Protein AF-A0A9D9DCQ0-F1 (afdb_monomer_lite)

pLDDT: mean 90.15, std 17.68, range [29.72, 98.88]

InterPro domains:
  IPR012332 Autotransporter, pectate lyase C-like domain superfamily [G3DSA:2.160.20.20] (46-231)
  IPR060254 BigA, fourth pectate lyase-like domain [PF27415] (74-302)

Foldseek 3Di:
DDDDDDDDDDDDDPDPDPPDDDPDDADEDEDQVRQQVCQVVLRQGYEYAYEDEHAEHDEGRHEYEDAAVYEYEYACYEYEQADNHEYEYCHEYEYHLYEYEFAAEYAYNEEYEYEANYEYEYDDQYYYHAPYAYEYANYEYEHQYEYEHQEHHEYHLYEYEYAEEYEYNYEYEYHANYEYEYPQDYEYEYNYEYEYADNYEYEYEHQYEYEAPEYYEFLYEYYYENQYEYEHPYEAEAEQNYAYEFAHQHEYHYCEDYEYQYEYEYAHQHEYHYQYEYYYAPQYEYEYYHLYEYAYNYHYHDNHAYEYEPNYHYHDDDDPPPVRHPDPYD

Struc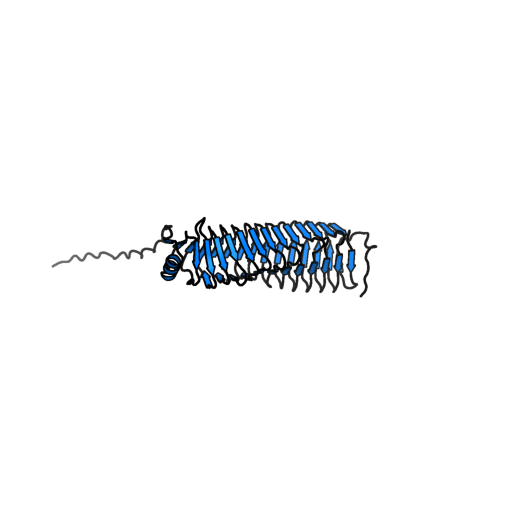ture (mmCIF, N/CA/C/O backbone):
data_AF-A0A9D9DCQ0-F1
#
_entry.id   AF-A0A9D9DCQ0-F1
#
loop_
_atom_site.group_PDB
_atom_site.id
_atom_site.type_symbol
_atom_site.label_atom_id
_atom_site.label_alt_id
_atom_site.label_comp_id
_atom_site.label_asym_id
_atom_site.label_entity_id
_atom_site.label_seq_id
_atom_site.pdbx_PDB_ins_code
_atom_site.Cartn_x
_atom_site.Cartn_y
_atom_site.Cartn_z
_atom_site.occupancy
_atom_site.B_iso_or_equiv
_atom_site.auth_seq_id
_atom_site.auth_comp_id
_atom_site.auth_asym_id
_atom_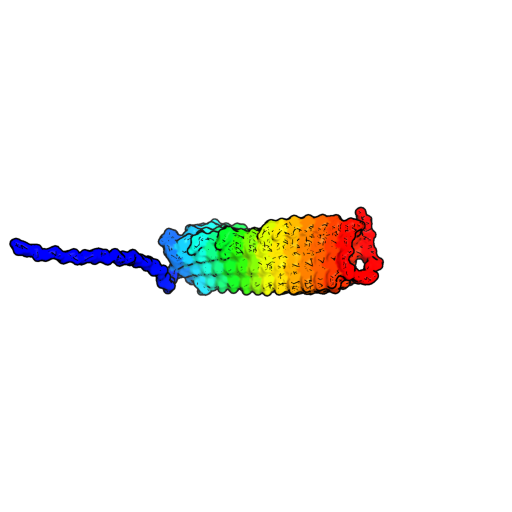site.auth_atom_id
_atom_site.pdbx_PDB_model_num
ATOM 1 N N . MET A 1 1 ? -24.168 62.458 63.858 1.00 35.19 1 MET A N 1
ATOM 2 C CA . MET A 1 1 ? -23.408 63.486 63.117 1.00 35.19 1 MET A CA 1
ATOM 3 C C . MET A 1 1 ? -22.029 62.895 62.849 1.00 35.19 1 MET A C 1
ATOM 5 O O . MET A 1 1 ? -21.415 62.466 63.813 1.00 35.19 1 MET A O 1
ATOM 9 N N . LEU A 1 2 ? -21.631 62.818 61.570 1.00 34.44 2 LEU A N 1
ATOM 10 C CA . LEU A 1 2 ? -20.429 62.175 60.985 1.00 34.44 2 LEU A CA 1
ATOM 11 C C . LEU A 1 2 ? -20.385 60.631 61.059 1.00 34.44 2 LEU A C 1
ATOM 13 O O . LEU A 1 2 ? -20.457 60.059 62.135 1.00 34.44 2 LEU A O 1
ATOM 17 N N . CYS A 1 3 ? -20.481 59.898 59.941 1.00 31.91 3 CYS A N 1
ATOM 18 C CA . CYS A 1 3 ? -19.557 59.741 58.793 1.00 31.91 3 CYS A CA 1
ATOM 19 C C . CYS A 1 3 ? -18.336 58.861 59.092 1.00 31.91 3 CYS A C 1
ATOM 21 O O . CYS A 1 3 ? -17.368 59.342 59.664 1.00 31.91 3 CYS A O 1
ATOM 23 N N . ALA A 1 4 ? -18.350 57.631 58.565 1.00 35.69 4 ALA A N 1
ATOM 24 C CA . ALA A 1 4 ? -17.207 57.026 57.876 1.00 35.69 4 ALA A CA 1
ATOM 25 C C . ALA A 1 4 ? -17.695 55.835 57.029 1.00 35.69 4 ALA A C 1
ATOM 27 O O . ALA A 1 4 ? -18.058 54.784 57.548 1.00 35.69 4 ALA A O 1
ATOM 28 N N . ILE A 1 5 ? -17.733 56.046 55.713 1.00 40.09 5 ILE A N 1
ATOM 29 C CA . ILE A 1 5 ? -17.929 55.028 54.679 1.00 40.09 5 ILE A CA 1
ATOM 30 C C . ILE A 1 5 ? -16.546 54.441 54.382 1.00 40.09 5 ILE A C 1
ATOM 32 O O . ILE A 1 5 ? -15.646 55.186 54.002 1.00 40.09 5 ILE A O 1
ATOM 36 N N . LEU A 1 6 ? -16.377 53.126 54.538 1.00 33.56 6 LEU A N 1
ATOM 37 C CA . LEU A 1 6 ? -15.219 52.396 54.021 1.00 33.56 6 LEU A CA 1
ATOM 38 C C . LEU A 1 6 ? -15.665 51.567 52.815 1.00 33.56 6 LEU A C 1
ATOM 40 O O . LEU A 1 6 ? -16.390 50.584 52.943 1.00 33.56 6 LEU A O 1
ATOM 44 N N . SER A 1 7 ? -15.230 52.004 51.636 1.00 40.09 7 SER A N 1
ATOM 45 C CA . SER A 1 7 ? -15.274 51.247 50.392 1.00 40.09 7 SER A CA 1
ATOM 46 C C . SER A 1 7 ? -14.181 50.178 50.406 1.00 40.09 7 SER A C 1
ATOM 48 O O . SER A 1 7 ? -13.001 50.523 50.499 1.00 40.09 7 SER A O 1
ATOM 50 N N . LEU A 1 8 ? -14.549 48.906 50.249 1.00 34.84 8 LEU A N 1
ATOM 51 C CA . LEU A 1 8 ? -13.615 47.868 49.817 1.00 34.84 8 LEU A CA 1
ATOM 52 C C . LEU A 1 8 ? -14.012 47.378 48.427 1.00 34.84 8 LEU A C 1
ATOM 54 O O . LEU A 1 8 ? -15.124 46.916 48.178 1.00 34.84 8 LEU A O 1
ATOM 58 N N . THR A 1 9 ? -13.061 47.567 47.527 1.00 39.66 9 THR A N 1
ATOM 59 C CA . THR A 1 9 ? -13.034 47.222 46.116 1.00 39.66 9 THR A CA 1
ATOM 60 C C . THR A 1 9 ? -13.130 45.713 45.907 1.00 39.66 9 THR A C 1
ATOM 62 O O . THR A 1 9 ? -12.409 44.927 46.520 1.00 39.66 9 THR A O 1
ATOM 65 N N . GLY A 1 10 ? -14.026 45.313 45.003 1.00 37.53 10 GLY A N 1
ATOM 66 C CA . GLY A 1 10 ? -14.154 43.941 44.533 1.00 37.53 10 GLY A CA 1
ATOM 67 C C . GLY A 1 10 ? -12.958 43.535 43.675 1.00 37.53 10 GLY A C 1
ATOM 68 O O . GLY A 1 10 ? -12.710 44.123 42.624 1.00 37.53 10 GLY A O 1
ATOM 69 N N . ALA A 1 11 ? -12.247 42.498 44.111 1.00 37.69 11 ALA A N 1
ATOM 70 C CA . ALA A 1 11 ? -11.354 41.726 43.265 1.00 37.69 11 ALA A CA 1
ATOM 71 C C . ALA A 1 11 ? -12.148 40.547 42.686 1.00 37.69 11 ALA A C 1
ATOM 73 O O . ALA A 1 11 ? -12.490 39.598 43.392 1.00 37.69 11 ALA A O 1
ATOM 74 N N . LEU A 1 12 ? -12.468 40.634 41.395 1.00 37.38 12 LEU A N 1
ATOM 75 C CA . LEU A 1 12 ? -12.932 39.508 40.591 1.00 37.38 12 LEU A CA 1
ATOM 76 C C . LEU A 1 12 ? -11.798 38.478 40.513 1.00 37.38 12 LEU A C 1
ATOM 78 O O . LEU A 1 12 ? -10.802 38.689 39.823 1.00 37.38 12 LEU A O 1
ATOM 82 N N . LEU A 1 13 ? -11.947 37.373 41.242 1.00 33.84 13 LEU A N 1
ATOM 83 C CA . LEU A 1 13 ? -11.147 36.169 41.035 1.00 33.84 13 LEU A CA 1
ATOM 84 C C . LEU A 1 13 ? -11.477 35.601 39.642 1.00 33.84 13 LEU A C 1
ATOM 86 O O . LEU A 1 13 ? -12.661 35.430 39.333 1.00 33.84 13 LEU A O 1
ATOM 90 N N . PRO A 1 14 ? -10.481 35.306 38.790 1.00 38.19 14 PRO A N 1
ATOM 91 C CA . PRO A 1 14 ? -10.737 34.650 37.520 1.00 38.19 14 PRO A CA 1
ATOM 92 C C . PRO A 1 14 ? -11.262 33.234 37.766 1.00 38.19 14 PRO A C 1
ATOM 94 O O . PRO A 1 14 ? -10.799 32.524 38.662 1.00 38.19 14 PRO A O 1
ATOM 97 N N . ALA A 1 15 ? -12.248 32.852 36.953 1.00 36.47 15 ALA A N 1
ATOM 98 C CA . ALA A 1 15 ? -12.811 31.515 36.894 1.00 36.47 15 ALA A CA 1
ATOM 99 C C . ALA A 1 15 ? -11.689 30.472 36.886 1.00 36.47 15 ALA A C 1
ATOM 101 O O . ALA A 1 15 ? -10.773 30.539 36.064 1.00 36.47 15 ALA A O 1
ATOM 102 N N . ALA A 1 16 ? -11.770 29.523 37.819 1.00 35.84 16 ALA A N 1
ATOM 103 C CA . ALA A 1 16 ? -10.901 28.364 37.848 1.00 35.84 16 ALA A CA 1
ATOM 104 C C . ALA A 1 16 ? -10.941 27.700 36.468 1.00 35.84 16 ALA A C 1
ATOM 106 O O . ALA A 1 16 ? -11.963 27.145 36.060 1.00 35.84 16 ALA A O 1
ATOM 107 N N . ALA A 1 17 ? -9.827 27.794 35.743 1.00 35.41 17 ALA A N 1
ATOM 108 C CA . ALA A 1 17 ? -9.573 26.963 34.587 1.00 35.41 17 ALA A CA 1
ATOM 109 C C . ALA A 1 17 ? -9.795 25.516 35.033 1.00 35.41 17 ALA A C 1
ATOM 111 O O . ALA A 1 17 ? -9.131 25.044 35.960 1.00 35.41 17 ALA A O 1
ATOM 112 N N . GLN A 1 18 ? -10.773 24.843 34.423 1.00 36.06 18 GLN A N 1
ATOM 113 C CA . GLN A 1 18 ? -10.949 23.408 34.577 1.00 36.06 18 GLN A CA 1
ATOM 114 C C . GLN A 1 18 ? -9.630 22.760 34.181 1.00 36.06 18 GLN A C 1
ATOM 116 O O . GLN A 1 18 ? -9.253 22.726 33.010 1.00 36.06 18 GLN A O 1
ATOM 121 N N . ALA A 1 19 ? -8.900 22.322 35.202 1.00 32.75 19 ALA A N 1
ATOM 122 C CA . ALA A 1 19 ? -7.717 21.518 35.043 1.00 32.75 19 ALA A CA 1
ATOM 123 C C . ALA A 1 19 ? -8.086 20.332 34.150 1.00 32.75 19 ALA A C 1
ATOM 125 O O . ALA A 1 19 ? -9.083 19.646 34.399 1.00 32.75 19 ALA A O 1
ATOM 126 N N . ALA A 1 20 ? -7.284 20.113 33.108 1.00 39.94 20 ALA A N 1
ATOM 127 C CA . ALA A 1 20 ? -7.316 18.873 32.354 1.00 39.94 20 ALA A CA 1
ATOM 128 C C . ALA A 1 20 ? -7.336 17.704 33.356 1.00 39.94 20 ALA A C 1
ATOM 130 O O . ALA A 1 20 ? -6.562 17.738 34.323 1.00 39.94 20 ALA A O 1
ATOM 131 N N . PRO A 1 21 ? -8.224 16.708 33.188 1.00 39.31 21 PRO A N 1
ATOM 132 C CA . PRO A 1 21 ? -8.300 15.608 34.128 1.00 39.31 21 PRO A CA 1
ATOM 133 C C . PRO A 1 21 ? -6.918 14.962 34.221 1.00 39.31 21 PRO A C 1
ATOM 135 O O . PRO A 1 21 ? -6.321 14.579 33.212 1.00 39.31 21 PRO A O 1
ATOM 138 N N . ALA A 1 22 ? -6.408 14.892 35.453 1.00 38.97 22 ALA A N 1
ATOM 139 C CA . ALA A 1 22 ? -5.228 14.122 35.807 1.00 38.97 22 ALA A CA 1
ATOM 140 C C . ALA A 1 22 ? -5.307 12.745 35.138 1.00 38.97 22 ALA A C 1
ATOM 142 O O . ALA A 1 22 ? -6.409 12.219 34.993 1.00 38.97 22 ALA A O 1
ATOM 143 N N . ALA A 1 23 ? -4.161 12.180 34.743 1.00 42.47 23 ALA A N 1
ATOM 144 C CA . ALA A 1 23 ? -4.023 10.851 34.146 1.00 42.47 23 ALA A CA 1
ATOM 145 C C . ALA A 1 23 ? -4.698 9.773 35.023 1.00 42.47 23 ALA A C 1
ATOM 147 O O . ALA A 1 23 ? -4.075 9.118 35.857 1.00 42.47 23 ALA A O 1
ATOM 148 N N . GLY A 1 24 ? -6.014 9.662 34.878 1.00 54.75 24 GLY A N 1
ATOM 149 C CA . GLY A 1 24 ? -6.900 8.866 35.699 1.00 54.75 24 GLY A CA 1
ATOM 150 C C . GLY A 1 24 ? -6.923 7.454 35.159 1.00 54.75 24 GLY A C 1
ATOM 151 O O . GLY A 1 24 ? -6.989 7.234 33.950 1.00 54.75 24 GLY A O 1
ATOM 152 N N . LYS A 1 25 ? -6.832 6.483 36.064 1.00 83.69 25 LYS A N 1
ATOM 153 C CA . LYS A 1 25 ? -6.954 5.061 35.742 1.00 83.69 25 LYS A CA 1
ATOM 154 C C . LYS A 1 25 ? -8.244 4.838 34.937 1.00 83.69 25 LYS A C 1
ATOM 156 O O . LYS A 1 25 ? -9.318 5.204 35.401 1.00 83.69 25 LYS A O 1
ATOM 161 N N . CYS A 1 26 ? -8.131 4.251 33.748 1.00 91.50 26 CYS A N 1
ATOM 162 C CA . CYS A 1 26 ? -9.288 3.909 32.919 1.00 91.50 26 CYS A CA 1
ATOM 163 C C . CYS A 1 26 ? -10.162 2.864 33.621 1.00 91.50 26 CYS A C 1
ATOM 165 O O . CYS A 1 26 ? -9.632 1.962 34.283 1.00 91.50 26 CYS A O 1
ATOM 167 N N . ALA A 1 27 ? -11.482 2.974 33.457 1.00 94.38 27 ALA A N 1
ATOM 168 C CA . ALA A 1 27 ? -12.430 2.011 34.000 1.00 94.38 27 ALA A CA 1
ATOM 169 C C . ALA A 1 27 ? -12.164 0.635 33.378 1.00 94.38 27 ALA A C 1
ATOM 171 O O . ALA A 1 27 ? -12.168 0.493 32.156 1.00 94.38 27 ALA A O 1
ATOM 172 N N . GLN A 1 28 ? -11.884 -0.364 34.215 1.00 95.38 28 GLN A N 1
ATOM 173 C CA . GLN A 1 28 ? -11.670 -1.732 33.753 1.00 95.38 28 GLN A CA 1
ATOM 174 C C . GLN A 1 28 ? -13.025 -2.394 33.532 1.00 95.38 28 GLN A C 1
ATOM 176 O O . GLN A 1 28 ? -13.856 -2.397 34.439 1.00 95.38 28 GLN A O 1
ATOM 181 N N . VAL A 1 29 ? -13.230 -2.969 32.352 1.00 94.69 29 VAL A N 1
ATOM 182 C CA . VAL A 1 29 ? -14.442 -3.721 32.020 1.00 94.69 29 VAL A CA 1
ATOM 183 C C . VAL A 1 29 ? -14.070 -5.080 31.441 1.00 94.69 29 VAL A C 1
ATOM 185 O O . VAL A 1 29 ? -13.148 -5.206 30.633 1.00 94.69 29 VAL A O 1
ATOM 188 N N . SER A 1 30 ? -14.808 -6.101 31.847 1.00 92.62 30 SER A N 1
ATOM 189 C CA . SER A 1 30 ? -14.770 -7.444 31.274 1.00 92.62 30 SER A CA 1
ATOM 190 C C . SER A 1 30 ? -16.195 -7.836 30.889 1.00 92.62 30 SER A C 1
ATOM 192 O O . SER A 1 30 ? -17.146 -7.443 31.566 1.00 92.62 30 SER A O 1
ATOM 194 N N . GLY A 1 31 ? -16.364 -8.576 29.793 1.00 91.50 31 GLY A N 1
ATOM 195 C CA . GLY A 1 31 ? -17.688 -8.888 29.261 1.00 91.50 31 GLY A CA 1
ATOM 196 C C . GLY A 1 31 ? -18.161 -7.901 28.193 1.00 91.50 31 GLY A C 1
ATOM 197 O O . GLY A 1 31 ? -18.059 -6.679 28.348 1.00 91.50 31 GLY A O 1
ATOM 198 N N . ALA A 1 32 ? -18.776 -8.441 27.140 1.00 89.25 32 ALA A N 1
ATOM 199 C CA . ALA A 1 32 ? -19.433 -7.680 26.075 1.00 89.25 32 ALA A CA 1
ATOM 200 C C . ALA A 1 32 ? -20.457 -6.660 26.607 1.00 89.25 32 ALA A C 1
ATOM 202 O O . ALA A 1 32 ? -20.455 -5.493 26.216 1.00 89.25 32 ALA A O 1
ATOM 203 N N . GLN A 1 33 ? -21.325 -7.083 27.532 1.00 89.69 33 GLN A N 1
ATOM 204 C CA . GLN A 1 33 ? -22.401 -6.239 28.063 1.00 89.69 33 GLN A CA 1
ATOM 205 C C . GLN A 1 33 ? -21.866 -5.043 28.857 1.00 89.69 33 GLN A C 1
ATOM 207 O O . GLN A 1 33 ? -22.348 -3.925 28.680 1.00 89.69 33 GLN A O 1
ATOM 212 N N . ALA A 1 34 ? -20.850 -5.263 29.696 1.00 91.50 34 ALA A N 1
ATOM 213 C CA . ALA A 1 34 ? -20.229 -4.202 30.483 1.00 91.50 34 ALA A CA 1
ATOM 214 C C . ALA A 1 34 ? -19.503 -3.194 29.585 1.00 91.50 34 ALA A C 1
ATOM 216 O O . ALA A 1 34 ? -19.608 -1.989 29.803 1.00 91.50 34 ALA A O 1
ATOM 217 N N . LEU A 1 35 ? -18.818 -3.674 28.541 1.00 92.06 35 LEU A N 1
ATOM 218 C CA . LEU A 1 35 ? -18.189 -2.806 27.550 1.00 92.06 35 LEU A CA 1
ATOM 219 C C . LEU A 1 35 ? -19.237 -1.985 26.783 1.00 92.06 35 LEU A C 1
ATOM 221 O O . LEU A 1 35 ? -19.110 -0.767 26.693 1.00 92.06 35 LEU A O 1
ATOM 225 N N . ALA A 1 36 ? -20.307 -2.613 26.295 1.00 89.06 36 ALA A N 1
ATOM 226 C CA . ALA A 1 36 ? -21.379 -1.913 25.589 1.00 89.06 36 ALA A CA 1
ATOM 227 C C . ALA A 1 36 ? -22.073 -0.854 26.468 1.00 89.06 36 ALA A C 1
ATOM 229 O O . ALA A 1 36 ? -22.384 0.236 25.984 1.00 89.06 36 ALA A O 1
ATOM 230 N N . ALA A 1 37 ? -22.294 -1.151 27.754 1.00 89.06 37 ALA A N 1
ATOM 231 C CA . ALA A 1 37 ? -22.827 -0.193 28.722 1.00 89.06 37 ALA A CA 1
ATOM 232 C C . ALA A 1 37 ? -21.859 0.979 28.943 1.00 89.06 37 ALA A C 1
ATOM 234 O O . ALA A 1 37 ? -22.252 2.131 28.791 1.00 89.06 37 ALA A O 1
ATOM 235 N N . ALA A 1 38 ? -20.573 0.698 29.175 1.00 90.31 38 ALA A N 1
ATOM 236 C CA . ALA A 1 38 ? -19.551 1.723 29.374 1.00 90.31 38 ALA A CA 1
ATOM 237 C C . ALA A 1 38 ? -19.430 2.693 28.185 1.00 90.31 38 ALA A C 1
ATOM 239 O O . ALA A 1 38 ? -19.277 3.902 28.377 1.00 90.31 38 ALA A O 1
ATOM 240 N N . LEU A 1 39 ? -19.524 2.176 26.955 1.00 89.06 39 LEU A N 1
ATOM 241 C CA . LEU A 1 39 ? -19.501 3.003 25.749 1.00 89.06 39 LEU A CA 1
ATOM 242 C C . LEU A 1 39 ? -20.782 3.843 25.603 1.00 89.06 39 LEU A C 1
ATOM 244 O O . LEU A 1 39 ? -20.709 5.014 25.233 1.00 89.06 39 LEU A O 1
ATOM 248 N N . ARG A 1 40 ? -21.950 3.283 25.946 1.00 87.75 40 ARG A N 1
ATOM 249 C CA . ARG A 1 40 ? -23.240 3.997 25.935 1.00 87.75 40 ARG A CA 1
ATOM 250 C C . ARG A 1 40 ? -23.286 5.130 26.957 1.00 87.75 40 ARG A C 1
ATOM 252 O O . ARG A 1 40 ? -23.768 6.216 26.638 1.00 87.75 40 ARG A O 1
ATOM 259 N N . ASP A 1 41 ? -22.735 4.889 28.141 1.00 87.56 41 ASP A N 1
ATOM 260 C CA . ASP A 1 41 ? -22.673 5.849 29.246 1.00 87.56 41 ASP A CA 1
ATOM 261 C C . ASP A 1 41 ? -21.572 6.905 29.045 1.00 87.56 41 ASP A C 1
ATOM 263 O O . ASP A 1 41 ? -21.359 7.765 29.900 1.00 87.56 41 ASP A O 1
ATOM 267 N N . LYS A 1 42 ? -20.887 6.873 27.890 1.00 85.56 42 LYS A N 1
ATOM 268 C CA . LYS A 1 42 ? -19.864 7.838 27.470 1.00 85.56 42 LYS A CA 1
ATOM 269 C C . LYS A 1 42 ? -18.698 7.952 28.454 1.00 85.56 42 LYS A C 1
ATOM 271 O O . LYS A 1 42 ? -18.152 9.040 28.653 1.00 85.56 42 LYS A O 1
ATOM 276 N N . ILE A 1 43 ? -18.293 6.831 29.053 1.00 82.62 43 ILE A N 1
ATOM 277 C CA . ILE A 1 43 ? -17.133 6.796 29.947 1.00 82.62 43 ILE A CA 1
ATOM 278 C C . ILE A 1 43 ? -15.883 7.219 29.168 1.00 82.62 43 ILE A C 1
ATOM 280 O O . ILE A 1 43 ? -15.504 6.593 28.185 1.00 82.62 43 ILE A O 1
ATOM 284 N N . THR A 1 44 ? -15.216 8.271 29.646 1.00 88.62 44 THR A N 1
ATOM 285 C CA . THR A 1 44 ? -14.123 8.949 28.930 1.00 88.62 44 THR A CA 1
ATOM 286 C C . THR A 1 44 ? -12.866 8.100 28.748 1.00 88.62 44 THR A C 1
ATOM 288 O O . THR A 1 44 ? -12.111 8.340 27.805 1.00 88.62 44 THR A O 1
ATOM 291 N N . CYS A 1 45 ? -12.619 7.116 29.620 1.00 94.69 45 CYS A N 1
ATOM 292 C CA . CYS A 1 45 ? -11.595 6.100 29.390 1.00 94.69 45 CYS A CA 1
ATOM 293 C C . CYS A 1 45 ? -12.019 4.716 29.882 1.00 94.69 45 CYS A C 1
ATOM 295 O O . CYS A 1 45 ? -12.235 4.510 31.080 1.00 94.69 45 CYS A O 1
ATOM 297 N N . VAL A 1 46 ? -12.035 3.753 28.964 1.00 95.00 46 VAL A N 1
ATOM 298 C CA . VAL A 1 46 ? -12.390 2.354 29.207 1.00 95.00 46 VAL A CA 1
ATOM 299 C C . VAL A 1 46 ? -11.221 1.459 28.807 1.00 95.00 46 VAL A C 1
ATOM 301 O O . VAL A 1 46 ? -10.644 1.615 27.732 1.00 95.00 46 VAL A O 1
ATOM 304 N N . GLN A 1 47 ? -10.873 0.501 29.664 1.00 96.50 47 GLN A N 1
ATOM 305 C CA . GLN A 1 47 ? -9.936 -0.568 29.347 1.00 96.50 47 GLN A CA 1
ATOM 306 C C . GLN A 1 47 ? -10.654 -1.917 29.408 1.00 96.50 47 GLN A C 1
ATOM 308 O O . GLN A 1 47 ? -11.103 -2.345 30.468 1.00 96.50 47 GLN A O 1
ATOM 313 N N . PHE A 1 48 ? -10.732 -2.593 28.268 1.00 96.06 48 PHE A N 1
ATOM 314 C CA . PHE A 1 48 ? -11.294 -3.928 28.140 1.00 96.06 48 PHE A CA 1
ATOM 315 C C . PHE A 1 48 ? -10.245 -4.992 28.479 1.00 96.06 48 PHE A C 1
ATOM 317 O O . PHE A 1 48 ? -9.139 -4.960 27.939 1.00 96.06 48 PHE A O 1
ATOM 324 N N . THR A 1 49 ? -10.573 -5.933 29.363 1.00 95.69 49 THR A N 1
ATOM 325 C CA . THR A 1 49 ? -9.658 -7.001 29.819 1.00 95.69 49 THR A CA 1
ATOM 326 C C . THR A 1 49 ? -10.154 -8.416 29.516 1.00 95.69 49 THR A C 1
ATOM 328 O O . THR A 1 49 ? -9.477 -9.376 29.874 1.00 95.69 49 THR A O 1
ATOM 331 N N . GLY A 1 50 ? -11.319 -8.554 28.876 1.00 92.81 50 GLY A N 1
ATOM 332 C CA . GLY A 1 50 ? -11.968 -9.840 28.616 1.00 92.81 50 GLY A CA 1
ATOM 333 C C . GLY A 1 50 ? -11.596 -10.497 27.284 1.00 92.81 50 GLY A C 1
ATOM 334 O O . GLY A 1 50 ? -10.678 -10.077 26.578 1.00 92.81 50 GLY A O 1
ATOM 335 N N . ALA A 1 51 ? -12.357 -11.532 26.943 1.00 93.75 51 ALA A N 1
ATOM 336 C CA . ALA A 1 51 ? -12.357 -12.173 25.636 1.00 93.75 51 ALA A CA 1
ATOM 337 C C . ALA A 1 51 ? -13.820 -12.324 25.208 1.00 93.75 51 ALA A C 1
ATOM 339 O O . ALA A 1 51 ? -14.515 -13.201 25.713 1.00 93.75 51 ALA A O 1
ATOM 340 N N . ASP A 1 52 ? -14.307 -11.421 24.358 1.00 92.44 52 ASP A N 1
ATOM 341 C CA . ASP A 1 52 ? -15.738 -11.316 24.064 1.00 92.44 52 ASP A CA 1
ATOM 342 C C . ASP A 1 52 ? -16.021 -10.837 22.639 1.00 92.44 52 ASP A C 1
ATOM 344 O O . ASP A 1 52 ? -15.169 -10.259 21.956 1.00 92.44 52 ASP A O 1
ATOM 348 N N . HIS A 1 53 ? -17.272 -11.053 22.234 1.00 91.25 53 HIS A N 1
ATOM 349 C CA . HIS A 1 53 ? -17.835 -10.633 20.960 1.00 91.25 53 HIS A CA 1
ATOM 350 C C . HIS A 1 53 ? -18.855 -9.510 21.173 1.00 91.25 53 HIS A C 1
ATOM 352 O O . HIS A 1 53 ? -19.753 -9.625 22.008 1.00 91.25 53 HIS A O 1
ATOM 358 N N . LEU A 1 54 ? -18.744 -8.437 20.395 1.00 90.19 54 LEU A N 1
ATOM 359 C CA . LEU A 1 54 ? -19.735 -7.371 20.315 1.00 90.19 54 LEU A CA 1
ATOM 360 C C . LEU A 1 54 ? -20.415 -7.398 18.951 1.00 90.19 54 LEU A C 1
ATOM 362 O O . LEU A 1 54 ? -19.769 -7.200 17.926 1.00 90.19 54 LEU A O 1
ATOM 366 N N . THR A 1 55 ? -21.733 -7.572 18.959 1.00 87.88 55 THR A N 1
ATOM 367 C CA . THR A 1 55 ? -22.578 -7.511 17.755 1.00 87.88 55 THR A CA 1
ATOM 368 C C . THR A 1 55 ? -23.199 -6.135 17.524 1.00 87.88 55 THR A C 1
ATOM 370 O O . THR A 1 55 ? -23.758 -5.855 16.470 1.00 87.88 55 THR A O 1
ATOM 373 N N . ALA A 1 56 ? -23.101 -5.251 18.514 1.00 80.31 56 ALA A N 1
ATOM 374 C CA . ALA A 1 56 ? -23.508 -3.862 18.413 1.00 80.31 56 ALA A CA 1
ATOM 375 C C . ALA A 1 56 ? -22.556 -3.012 19.249 1.00 80.31 56 ALA A C 1
ATOM 377 O O . ALA A 1 56 ? -22.338 -3.295 20.431 1.00 80.31 56 ALA A O 1
ATOM 378 N N . VAL A 1 57 ? -22.006 -1.961 18.644 1.00 78.00 57 VAL A N 1
ATOM 379 C CA . VAL A 1 57 ? -21.120 -1.025 19.334 1.00 78.00 57 VAL A CA 1
ATOM 380 C C . VAL A 1 57 ? -21.624 0.392 19.082 1.00 78.00 57 VAL A C 1
ATOM 382 O O . VAL A 1 57 ? -21.799 0.775 17.930 1.00 78.00 57 VAL A O 1
ATOM 385 N N . PRO A 1 58 ? -21.909 1.188 20.126 1.00 74.75 58 PRO A N 1
ATOM 386 C CA . PRO A 1 58 ? -22.142 2.611 19.928 1.00 74.75 58 PRO A CA 1
ATOM 387 C C . PRO A 1 58 ? -20.825 3.309 19.545 1.00 74.75 58 PRO A C 1
ATOM 389 O O . PRO A 1 58 ? -19.736 2.795 19.807 1.00 74.75 58 PRO A O 1
ATOM 392 N N . ALA A 1 59 ? -20.914 4.505 18.961 1.00 84.12 59 ALA A N 1
ATOM 393 C CA . ALA A 1 59 ? -19.741 5.334 18.689 1.00 84.12 59 ALA A CA 1
ATOM 394 C C . ALA A 1 59 ? -18.906 5.562 19.963 1.00 84.12 59 ALA A C 1
ATOM 396 O O . ALA A 1 59 ? -19.457 5.756 21.052 1.00 84.12 59 ALA A O 1
ATOM 397 N N . LEU A 1 60 ? -17.576 5.563 19.826 1.00 89.38 60 LEU A N 1
ATOM 398 C CA . LEU A 1 60 ? -16.690 5.810 20.960 1.00 89.38 60 LEU A CA 1
ATOM 399 C C . LEU A 1 60 ? -16.860 7.234 21.499 1.00 89.38 60 LEU A C 1
ATOM 401 O O . LEU A 1 60 ? -16.999 8.200 20.750 1.00 89.38 60 LEU A O 1
ATOM 405 N N . SER A 1 61 ? -16.768 7.362 22.820 1.00 86.69 61 SER A N 1
ATOM 406 C CA . SER A 1 61 ? -16.689 8.641 23.520 1.00 86.69 61 SER A CA 1
ATOM 407 C C . SER A 1 61 ? -15.439 8.629 24.395 1.00 86.69 61 SER A C 1
ATOM 409 O O . SER A 1 61 ? -15.441 8.049 25.475 1.00 86.69 61 SER A O 1
ATOM 411 N N . GLY A 1 62 ? -14.354 9.244 23.923 1.00 90.69 62 GLY A N 1
ATOM 412 C CA . GLY A 1 62 ? -13.075 9.281 24.636 1.00 90.69 62 GLY A CA 1
ATOM 413 C C . GLY A 1 62 ? -12.116 8.170 24.209 1.00 90.69 62 GLY A C 1
ATOM 414 O O . GLY A 1 62 ? -11.813 8.043 23.027 1.00 90.69 62 GLY A O 1
ATOM 415 N N . ARG A 1 63 ? -11.575 7.405 25.160 1.00 95.38 63 ARG A N 1
ATOM 416 C CA . ARG A 1 63 ? -10.522 6.413 24.903 1.00 95.38 63 ARG A CA 1
ATOM 417 C C . ARG A 1 63 ? -10.991 4.991 25.204 1.00 95.38 63 ARG A C 1
ATOM 419 O O . ARG A 1 63 ? -11.397 4.704 26.328 1.00 95.38 63 ARG A O 1
ATOM 426 N N . LEU A 1 64 ? -10.836 4.087 24.239 1.00 95.94 64 LEU A N 1
ATOM 427 C CA . LEU A 1 64 ? -10.996 2.644 24.423 1.00 95.94 64 LEU A CA 1
ATOM 428 C C . LEU A 1 64 ? -9.639 1.947 24.296 1.00 95.94 64 LEU A C 1
ATOM 430 O O . LEU A 1 64 ? -8.932 2.130 23.309 1.00 95.94 64 LEU A O 1
ATOM 434 N N . ILE A 1 65 ? -9.280 1.130 25.286 1.00 97.12 65 ILE A N 1
ATOM 435 C CA . ILE A 1 65 ? -8.037 0.354 25.306 1.00 97.12 65 ILE A CA 1
ATOM 436 C C . ILE A 1 65 ? -8.368 -1.134 25.408 1.00 97.12 65 ILE A C 1
ATOM 438 O O . ILE A 1 65 ? -8.966 -1.552 26.392 1.00 97.12 65 ILE A O 1
ATOM 442 N N . THR A 1 66 ? -7.917 -1.970 24.474 1.00 97.06 66 THR A N 1
ATOM 443 C CA . THR A 1 66 ? -7.898 -3.429 24.702 1.00 97.06 66 THR A CA 1
ATOM 444 C C . THR A 1 66 ? -6.630 -3.769 25.488 1.00 97.06 66 THR A C 1
ATOM 446 O O . THR A 1 66 ? -5.530 -3.446 25.029 1.00 97.06 66 THR A O 1
ATOM 449 N N . ALA A 1 67 ? -6.729 -4.395 26.656 1.00 96.81 67 ALA A N 1
ATOM 450 C CA . ALA A 1 67 ? -5.573 -4.774 27.466 1.00 96.81 67 ALA A CA 1
ATOM 451 C C . ALA A 1 67 ? -4.749 -5.900 26.818 1.00 96.81 67 ALA A C 1
ATOM 453 O O . ALA A 1 67 ? -5.239 -6.660 25.987 1.00 96.81 67 ALA A O 1
ATOM 454 N N . ARG A 1 68 ? -3.487 -6.055 27.224 1.00 96.62 68 ARG A N 1
ATOM 455 C CA . ARG A 1 68 ? -2.680 -7.212 26.803 1.00 96.62 68 ARG A CA 1
ATOM 456 C C . ARG A 1 68 ? -3.348 -8.513 27.258 1.00 96.62 68 ARG A C 1
ATOM 458 O O . ARG A 1 68 ? -3.828 -8.578 28.384 1.00 96.62 68 ARG A O 1
ATOM 465 N N . GLY A 1 69 ? -3.365 -9.519 26.386 1.00 95.50 69 GLY A N 1
ATOM 466 C CA . GLY A 1 69 ? -4.042 -10.798 26.633 1.00 95.50 69 GLY A CA 1
ATOM 467 C C . GLY A 1 69 ? -5.566 -10.765 26.458 1.00 95.50 69 GLY A C 1
ATOM 468 O O . GLY A 1 69 ? -6.183 -11.821 26.509 1.00 95.50 69 GLY A O 1
ATOM 469 N N . SER A 1 70 ? -6.166 -9.589 26.227 1.00 97.19 70 SER A N 1
ATOM 470 C CA . SER A 1 70 ? -7.589 -9.467 25.887 1.00 97.19 70 SER A CA 1
ATOM 471 C C . SER A 1 70 ? -7.831 -9.700 24.394 1.00 97.19 70 SER A C 1
ATOM 473 O O . SER A 1 70 ? -6.952 -9.421 23.571 1.00 97.19 70 SER A O 1
ATOM 475 N N . VAL A 1 71 ? -9.030 -10.176 24.055 1.00 97.38 71 VAL A N 1
ATOM 476 C CA . VAL A 1 71 ? -9.488 -10.365 22.670 1.00 97.38 71 VAL A CA 1
ATOM 477 C C . VAL A 1 71 ? -10.859 -9.723 22.516 1.00 97.38 71 VAL A C 1
ATOM 479 O O . VAL A 1 71 ? -11.840 -10.189 23.089 1.00 97.38 71 VAL A O 1
ATOM 482 N N . LEU A 1 72 ? -10.936 -8.641 21.750 1.00 96.38 72 LEU A N 1
ATOM 483 C CA . LEU A 1 72 ? -12.196 -7.997 21.409 1.00 96.38 72 LEU A CA 1
ATOM 484 C C . LEU A 1 72 ? -12.558 -8.348 19.969 1.00 96.38 72 LEU A C 1
ATOM 486 O O . LEU A 1 72 ? -11.863 -7.939 19.042 1.00 96.38 72 LEU A O 1
ATOM 490 N N . THR A 1 73 ? -13.651 -9.081 19.779 1.00 96.62 73 THR A N 1
ATOM 491 C CA . THR A 1 73 ? -14.201 -9.343 18.446 1.00 96.62 73 THR A CA 1
ATOM 492 C C . THR A 1 73 ? -15.397 -8.437 18.203 1.00 96.62 73 THR A C 1
ATOM 494 O O . THR A 1 73 ? -16.313 -8.394 19.019 1.00 96.62 73 THR A O 1
ATOM 497 N N . LEU A 1 74 ? -15.405 -7.728 17.082 1.00 94.88 74 LEU A N 1
ATOM 498 C CA . LEU A 1 74 ? -16.567 -7.006 16.577 1.00 94.88 74 LEU A CA 1
ATOM 499 C C . LEU A 1 74 ? -17.153 -7.824 15.426 1.00 94.88 74 LEU A C 1
ATOM 501 O O . LEU A 1 74 ? -16.419 -8.179 14.503 1.00 94.88 74 LEU A O 1
ATOM 505 N N . ASP A 1 75 ? -18.435 -8.167 15.515 1.00 94.38 75 ASP A N 1
ATOM 506 C CA . ASP A 1 75 ? -19.089 -9.115 14.608 1.00 94.38 75 ASP A CA 1
ATOM 507 C C . ASP A 1 75 ? -20.354 -8.504 13.994 1.00 94.38 75 ASP A C 1
ATOM 509 O O . ASP A 1 75 ? -21.328 -8.236 14.698 1.00 94.38 75 ASP A O 1
ATOM 513 N N . GLY A 1 76 ? -20.309 -8.217 12.692 1.00 89.81 76 GLY A N 1
ATOM 514 C CA . GLY A 1 76 ? -21.378 -7.546 11.945 1.00 89.81 76 GLY A CA 1
ATOM 515 C C . GLY A 1 76 ? -21.690 -6.117 12.407 1.00 89.81 76 GLY A C 1
ATOM 516 O O . GLY A 1 76 ? -22.704 -5.547 12.004 1.00 89.81 76 GLY A O 1
ATOM 517 N N . ALA A 1 77 ? -20.858 -5.545 13.278 1.00 84.81 77 ALA A N 1
ATOM 518 C CA . ALA A 1 77 ? -21.103 -4.250 13.888 1.00 84.81 77 ALA A CA 1
ATOM 519 C C . ALA A 1 77 ? -20.544 -3.102 13.035 1.00 84.81 77 ALA A C 1
ATOM 521 O O . ALA A 1 77 ? -19.758 -3.286 12.105 1.00 84.81 77 ALA A O 1
ATOM 522 N N . GLU A 1 78 ? -20.916 -1.881 13.401 1.00 91.31 78 GLU A N 1
ATOM 523 C CA . GLU A 1 78 ? -20.210 -0.679 12.981 1.00 91.31 78 GLU A CA 1
ATOM 524 C C . GLU A 1 78 ? -19.603 -0.019 14.215 1.00 91.31 78 GLU A C 1
ATOM 526 O O . GLU A 1 78 ? -20.277 0.156 15.230 1.00 91.31 78 GLU A O 1
ATOM 531 N N . LEU A 1 79 ? -18.319 0.320 14.142 1.00 92.19 79 LEU A N 1
ATOM 532 C CA . LEU A 1 79 ? -17.630 1.077 15.174 1.00 92.19 79 LEU A CA 1
ATOM 533 C C . LEU A 1 79 ? -17.144 2.390 14.579 1.00 92.19 79 LEU A C 1
ATOM 535 O O . LEU A 1 79 ? -16.314 2.404 13.675 1.00 92.19 79 LEU A O 1
ATOM 539 N N . THR A 1 80 ? -17.613 3.498 15.138 1.00 94.62 80 THR A N 1
ATOM 540 C CA . THR A 1 80 ? -17.086 4.825 14.828 1.00 94.62 80 THR A CA 1
ATOM 541 C C . THR A 1 80 ? -16.127 5.260 15.928 1.00 94.62 80 THR A C 1
ATOM 543 O O . THR A 1 80 ? -16.459 5.193 17.115 1.00 94.62 80 THR A O 1
ATOM 546 N N . VAL A 1 81 ? -14.955 5.747 15.529 1.00 95.88 81 VAL A N 1
ATOM 547 C CA . VAL A 1 81 ? -13.952 6.411 16.368 1.00 95.88 81 VAL A CA 1
ATOM 548 C C . VAL A 1 81 ? -13.945 7.892 15.969 1.00 95.88 81 VAL A C 1
ATOM 550 O O . VAL A 1 81 ? -13.234 8.260 15.031 1.00 95.88 81 VAL A O 1
ATOM 553 N N . PRO A 1 82 ? -14.769 8.751 16.602 1.00 95.75 82 PRO A N 1
ATOM 554 C CA . PRO A 1 82 ? -14.898 10.157 16.220 1.00 95.75 82 PRO A CA 1
ATOM 555 C C . PRO A 1 82 ? -13.605 10.963 16.401 1.00 95.75 82 PRO A C 1
ATOM 557 O O . PRO A 1 82 ? -12.702 10.573 17.145 1.00 95.75 82 PRO A O 1
ATOM 560 N N . SER A 1 83 ? -13.543 12.146 15.791 1.00 95.75 83 SER A N 1
ATOM 561 C CA . SER A 1 83 ? -12.458 13.104 16.038 1.00 95.75 83 SER A CA 1
ATOM 562 C C . SER A 1 83 ? -12.286 13.383 17.539 1.00 95.75 83 SER A C 1
ATOM 564 O O . SER A 1 83 ? -13.261 13.548 18.272 1.00 95.75 83 SER A O 1
ATOM 566 N N . GLY A 1 84 ? -11.034 13.439 18.001 1.00 94.00 84 GLY A N 1
ATOM 567 C CA . GLY A 1 84 ? -10.691 13.628 19.417 1.00 94.00 84 GLY A CA 1
ATOM 568 C C . GLY A 1 84 ? -10.833 12.376 20.293 1.00 94.00 84 GLY A C 1
ATOM 569 O O . GLY A 1 84 ? -10.604 12.460 21.499 1.00 94.00 84 GLY A O 1
ATOM 570 N N . THR A 1 85 ? -11.190 11.225 19.714 1.00 96.12 85 THR A N 1
ATOM 571 C CA . THR A 1 85 ? -11.244 9.931 20.412 1.00 96.12 85 THR A CA 1
ATOM 572 C C . THR A 1 85 ? -10.077 9.029 20.019 1.00 96.12 85 THR A C 1
ATOM 574 O O . THR A 1 85 ? -9.445 9.215 18.975 1.00 96.12 85 THR A O 1
ATOM 577 N N . GLU A 1 86 ? -9.771 8.057 20.878 1.00 97.19 86 GLU A N 1
ATOM 578 C CA . GLU A 1 86 ? -8.647 7.140 20.700 1.00 97.19 86 GLU A CA 1
ATOM 579 C C . GLU A 1 86 ? -9.082 5.683 20.879 1.00 97.19 86 GLU A C 1
ATOM 581 O O . GLU A 1 86 ? -9.628 5.304 21.917 1.00 97.19 86 GLU A O 1
ATOM 586 N N . LEU A 1 87 ? -8.754 4.843 19.901 1.00 97.81 87 LEU A N 1
ATOM 587 C CA . LEU A 1 87 ? -8.798 3.391 20.018 1.00 97.81 87 LEU A CA 1
ATOM 588 C C . LEU A 1 87 ? -7.364 2.861 20.118 1.00 97.81 87 LEU A C 1
ATOM 590 O O . LEU A 1 87 ? -6.572 3.009 19.191 1.00 97.81 87 LEU A O 1
ATOM 594 N N . ILE A 1 88 ? -7.015 2.246 21.247 1.00 98.38 88 ILE A N 1
ATOM 595 C CA . ILE A 1 88 ? -5.680 1.696 21.503 1.00 98.38 88 ILE A CA 1
ATOM 596 C C . ILE A 1 88 ? -5.776 0.179 21.643 1.00 98.38 88 ILE A C 1
ATOM 598 O O . ILE A 1 88 ? -6.316 -0.344 22.620 1.00 98.38 88 ILE A O 1
ATOM 602 N N . VAL A 1 89 ? -5.181 -0.546 20.706 1.00 98.56 89 VAL A N 1
ATOM 603 C CA . VAL A 1 89 ? -5.201 -2.008 20.697 1.00 98.56 89 VAL A CA 1
ATOM 604 C C . VAL A 1 89 ? -3.892 -2.542 21.270 1.00 98.56 89 VAL A C 1
ATOM 606 O O . VAL A 1 89 ? -2.883 -2.546 20.580 1.00 98.56 89 VAL A O 1
ATOM 609 N N . ARG A 1 90 ? -3.861 -2.964 22.543 1.00 98.50 90 ARG A N 1
ATOM 610 C CA . ARG A 1 90 ? -2.701 -3.671 23.145 1.00 98.50 90 ARG A CA 1
ATOM 611 C C . ARG A 1 90 ? -2.876 -5.189 23.226 1.00 98.50 90 ARG A C 1
ATOM 613 O O . ARG A 1 90 ? -1.906 -5.886 23.511 1.00 98.50 90 ARG A O 1
ATOM 620 N N . GLY A 1 91 ? -4.106 -5.668 23.074 1.00 98.19 91 GLY A N 1
ATOM 621 C CA . GLY A 1 91 ? -4.460 -7.081 22.983 1.00 98.19 91 GLY A CA 1
ATOM 622 C C . GLY A 1 91 ? -4.722 -7.427 21.529 1.00 98.19 91 GLY A C 1
ATOM 623 O O . GLY A 1 91 ? -3.938 -7.043 20.663 1.00 98.19 91 GLY A O 1
ATOM 624 N N . GLN A 1 92 ? -5.838 -8.095 21.272 1.00 98.38 92 GLN A N 1
ATOM 625 C CA . GLN A 1 92 ? -6.308 -8.393 19.925 1.00 98.38 92 GLN A CA 1
ATOM 626 C C . GLN A 1 92 ? -7.637 -7.684 19.651 1.00 98.38 92 GLN A C 1
ATOM 628 O O . GLN A 1 92 ? -8.537 -7.702 20.492 1.00 98.38 92 GLN A O 1
ATOM 633 N N . LEU A 1 93 ? -7.762 -7.092 18.467 1.00 98.06 93 LEU A N 1
ATOM 634 C CA . LEU A 1 93 ? -9.017 -6.606 17.904 1.00 98.06 93 LEU A CA 1
ATOM 635 C C . LEU A 1 93 ? -9.296 -7.374 16.609 1.00 98.06 93 LEU A C 1
ATOM 637 O O . LEU A 1 93 ? -8.508 -7.311 15.666 1.00 98.06 93 LEU A O 1
ATOM 641 N N . GLN A 1 94 ? -10.408 -8.096 16.566 1.00 98.00 94 GLN A N 1
ATOM 642 C CA . GLN A 1 94 ? -10.840 -8.854 15.393 1.00 98.00 94 GLN A CA 1
ATOM 643 C C . GLN A 1 94 ? -12.097 -8.207 14.820 1.00 98.00 94 GLN A C 1
ATOM 645 O O . GLN A 1 94 ? -13.077 -8.026 15.541 1.00 98.00 94 GLN A O 1
ATOM 650 N N . LEU A 1 95 ? -12.075 -7.848 13.541 1.00 97.50 95 LEU A N 1
ATOM 651 C CA . LEU A 1 95 ? -13.224 -7.302 12.827 1.00 97.50 95 LEU A CA 1
ATOM 652 C C . LEU A 1 95 ? -13.770 -8.378 11.890 1.00 97.50 95 LEU A C 1
ATOM 654 O O . LEU A 1 95 ? -13.083 -8.762 10.941 1.00 97.50 95 LEU A O 1
ATOM 658 N N . LYS A 1 96 ? -15.002 -8.834 12.127 1.00 96.81 96 LYS A N 1
ATOM 659 C CA . LYS A 1 96 ? -15.701 -9.842 11.316 1.00 96.81 96 LYS A CA 1
ATOM 660 C C . LYS A 1 96 ? -16.948 -9.232 10.698 1.00 96.81 96 LYS A C 1
ATOM 662 O O . LYS A 1 96 ? -17.824 -8.790 11.438 1.00 96.81 96 LYS A O 1
ATOM 667 N N . GLY A 1 97 ? -16.988 -9.108 9.369 1.00 95.44 97 GLY A N 1
ATOM 668 C CA . GLY A 1 97 ? -18.059 -8.395 8.660 1.00 95.44 97 GLY A CA 1
ATOM 669 C C . GLY A 1 97 ? -18.333 -6.987 9.212 1.00 95.44 97 GLY A C 1
ATOM 670 O O . GLY A 1 97 ? -19.470 -6.524 9.184 1.00 95.44 97 GLY A O 1
ATOM 671 N N . THR A 1 98 ? -17.323 -6.345 9.808 1.00 95.56 98 THR A N 1
ATOM 672 C CA . THR A 1 98 ? -17.482 -5.124 10.610 1.00 95.56 98 THR A CA 1
ATOM 673 C C . THR A 1 98 ? -16.887 -3.928 9.890 1.00 95.56 98 THR A C 1
ATOM 675 O O . THR A 1 98 ? -15.791 -4.010 9.332 1.00 95.56 98 THR A O 1
ATOM 678 N N . LYS A 1 99 ? -17.573 -2.786 9.970 1.00 95.94 99 LYS A N 1
ATOM 679 C CA . LYS A 1 99 ? -17.058 -1.503 9.479 1.00 95.94 99 LYS A CA 1
ATOM 680 C C . LYS A 1 99 ? -16.486 -0.686 10.631 1.00 95.94 99 LYS A C 1
ATOM 682 O O . LYS A 1 99 ? -17.188 -0.379 11.590 1.00 95.94 99 LYS A O 1
ATOM 687 N N . LEU A 1 100 ? -15.217 -0.311 10.527 1.00 96.75 100 LEU A N 1
ATOM 688 C CA . LEU A 1 100 ? -14.544 0.606 11.439 1.00 96.75 100 LEU A CA 1
ATOM 689 C C . LEU A 1 100 ? -14.347 1.953 10.738 1.00 96.75 100 LEU A C 1
ATOM 691 O O . LEU A 1 100 ? -13.544 2.065 9.815 1.00 96.75 100 LEU A O 1
ATOM 695 N N . GLN A 1 101 ? -15.082 2.972 11.177 1.00 97.12 101 GLN A N 1
ATOM 696 C CA . GLN A 1 101 ? -14.933 4.347 10.706 1.00 97.12 101 GLN A CA 1
ATOM 697 C C . GLN A 1 101 ? -14.038 5.132 11.665 1.00 97.12 101 GLN A C 1
ATOM 699 O O . GLN A 1 101 ? -14.326 5.229 12.859 1.00 97.12 101 GLN A O 1
ATOM 704 N N . LEU A 1 102 ? -12.957 5.707 11.154 1.00 97.50 102 LEU A N 1
ATOM 705 C CA . LEU A 1 102 ? -11.926 6.374 11.935 1.00 97.50 102 LEU A CA 1
ATOM 706 C C . LEU A 1 102 ? -11.812 7.850 11.540 1.00 97.50 102 LEU A C 1
ATOM 708 O O . LEU A 1 102 ? -11.193 8.183 10.538 1.00 97.50 102 LEU A O 1
ATOM 712 N N . ALA A 1 103 ? -12.346 8.735 12.378 1.00 97.50 103 ALA A N 1
ATOM 713 C CA . ALA A 1 103 ? -12.105 10.179 12.321 1.00 97.50 103 ALA A CA 1
ATOM 714 C C . ALA A 1 103 ? -11.103 10.653 13.392 1.00 97.50 103 ALA A C 1
ATOM 716 O O . ALA A 1 103 ? -10.542 11.742 13.295 1.00 97.50 103 ALA A O 1
ATOM 717 N N . GLY A 1 104 ? -10.893 9.846 14.436 1.00 97.12 104 GLY A N 1
ATOM 718 C CA . GLY A 1 104 ? -9.921 10.074 15.503 1.00 97.12 104 GLY A CA 1
ATOM 719 C C . GLY A 1 104 ? -8.602 9.335 15.284 1.00 97.12 104 GLY A C 1
ATOM 720 O O . GLY A 1 104 ? -8.058 9.296 14.180 1.00 97.12 104 GLY A O 1
ATOM 721 N N . THR A 1 105 ? -8.094 8.736 16.361 1.00 98.44 105 THR A N 1
ATOM 722 C CA . THR A 1 105 ? -6.791 8.063 16.377 1.00 98.44 105 THR A CA 1
ATOM 723 C C . THR A 1 105 ? -6.937 6.573 16.683 1.00 98.44 105 THR A C 1
ATOM 725 O O . THR A 1 105 ? -7.529 6.192 17.693 1.00 98.44 105 THR A O 1
ATOM 728 N N . LEU A 1 106 ? -6.339 5.723 15.850 1.00 98.62 106 LEU A N 1
ATOM 729 C CA . LEU A 1 106 ? -6.188 4.287 16.076 1.00 98.62 106 LEU A CA 1
ATOM 730 C C . LEU A 1 106 ? -4.710 3.965 16.292 1.00 98.62 106 LEU A C 1
ATOM 732 O O . LEU A 1 106 ? -3.882 4.214 15.419 1.00 98.62 106 LEU A O 1
ATOM 736 N N . ILE A 1 107 ? -4.369 3.378 17.438 1.00 98.75 107 ILE A N 1
ATOM 737 C CA . ILE A 1 107 ? -3.006 2.939 17.753 1.00 98.75 107 ILE A CA 1
ATOM 738 C C . ILE A 1 107 ? -3.019 1.435 18.001 1.00 98.75 107 ILE A C 1
ATOM 740 O O . ILE A 1 107 ? -3.463 0.970 19.051 1.00 98.75 107 ILE A O 1
ATOM 744 N N . ASN A 1 108 ? -2.461 0.671 17.069 1.00 98.75 108 ASN A N 1
ATOM 745 C CA . ASN A 1 108 ? -2.189 -0.744 17.261 1.00 98.75 108 ASN A CA 1
ATOM 746 C C . ASN A 1 108 ? -0.820 -0.947 17.923 1.00 98.75 108 ASN A C 1
ATOM 748 O O . ASN A 1 108 ? 0.205 -0.520 17.399 1.00 98.75 108 ASN A O 1
ATOM 752 N N . GLN A 1 109 ? -0.804 -1.612 19.071 1.00 98.62 109 GLN A N 1
ATOM 753 C CA . GLN A 1 109 ? 0.373 -2.076 19.817 1.00 98.62 109 GLN A CA 1
ATOM 754 C C . GLN A 1 109 ? 0.336 -3.595 20.060 1.00 98.62 109 GLN A C 1
ATOM 756 O O . GLN A 1 109 ? 1.246 -4.129 20.692 1.00 98.62 109 GLN A O 1
ATOM 761 N N . GLY A 1 110 ? -0.729 -4.265 19.624 1.00 98.56 110 GLY A N 1
ATOM 762 C CA . GLY A 1 110 ? -0.960 -5.694 19.762 1.00 98.56 110 GLY A CA 1
ATOM 763 C C . GLY A 1 110 ? -1.251 -6.277 18.390 1.00 98.56 110 GLY A C 1
ATOM 764 O O . GLY A 1 110 ? -0.377 -6.271 17.524 1.00 98.56 110 GLY A O 1
ATOM 765 N N . GLU A 1 111 ? -2.470 -6.760 18.187 1.00 98.75 111 GLU A N 1
ATOM 766 C CA . GLU A 1 111 ? -2.897 -7.359 16.929 1.00 98.75 111 GLU A CA 1
ATOM 767 C C . GLU A 1 111 ? -4.252 -6.813 16.481 1.00 98.75 111 GLU A C 1
ATOM 769 O O . GLU A 1 111 ? -5.201 -6.761 17.262 1.00 98.75 111 GLU A O 1
ATOM 774 N N . ILE A 1 112 ? -4.349 -6.431 15.211 1.00 98.81 112 ILE A N 1
ATOM 775 C CA . ILE A 1 112 ? -5.617 -6.135 14.549 1.00 98.81 112 ILE A CA 1
ATOM 776 C C . ILE A 1 112 ? -5.748 -7.082 13.363 1.00 98.81 112 ILE A C 1
ATOM 778 O O . ILE A 1 112 ? -4.823 -7.191 12.558 1.00 98.81 112 ILE A O 1
ATOM 782 N N . SER A 1 113 ? -6.899 -7.736 13.250 1.00 98.56 113 SER A N 1
ATOM 783 C CA . SER A 1 113 ? -7.249 -8.561 12.094 1.00 98.56 113 SER A CA 1
ATOM 784 C C . SER A 1 113 ? -8.590 -8.130 11.515 1.00 98.56 113 SER A C 1
ATOM 786 O O . SER A 1 113 ? -9.547 -7.886 12.252 1.00 98.56 113 SER A O 1
ATOM 788 N N . LEU A 1 114 ? -8.642 -8.002 10.193 1.00 98.56 114 LEU A N 1
ATOM 789 C CA . LEU A 1 114 ? -9.861 -7.778 9.427 1.00 98.56 114 LEU A CA 1
ATOM 790 C C . LEU A 1 114 ? -10.151 -9.042 8.627 1.00 98.56 114 LEU A C 1
ATOM 792 O O . LEU A 1 114 ? -9.378 -9.390 7.735 1.00 98.56 114 LEU A O 1
ATOM 796 N N . ASP A 1 115 ? -11.259 -9.701 8.934 1.00 97.38 115 ASP A N 1
ATOM 797 C CA . ASP A 1 115 ? -11.764 -10.816 8.139 1.00 97.38 115 ASP A CA 1
ATOM 798 C C . ASP A 1 115 ? -12.471 -10.312 6.875 1.00 97.38 115 ASP A C 1
ATOM 800 O O . ASP A 1 115 ? -12.678 -9.111 6.665 1.00 97.38 115 ASP A O 1
ATOM 804 N N . LYS A 1 116 ? -12.873 -11.266 6.036 1.00 96.25 116 LYS A N 1
ATOM 805 C CA . LYS A 1 116 ? -13.656 -11.006 4.833 1.00 96.25 116 LYS A CA 1
ATOM 806 C C . LYS A 1 116 ? -14.883 -10.147 5.168 1.00 96.25 116 LYS A C 1
ATOM 808 O O . LYS A 1 116 ? -15.499 -10.322 6.217 1.00 96.25 116 LYS A O 1
ATOM 813 N N . GLU A 1 117 ? -15.227 -9.237 4.255 1.00 95.25 117 GLU A N 1
ATOM 814 C CA . GLU A 1 117 ? -16.350 -8.283 4.375 1.00 95.25 117 GLU A CA 1
ATOM 815 C C . GLU A 1 117 ? -16.187 -7.216 5.470 1.00 95.25 117 GLU A C 1
ATOM 817 O O . GLU A 1 117 ? -17.036 -6.331 5.589 1.00 95.25 117 GLU A O 1
ATOM 822 N N . SER A 1 118 ? -15.090 -7.230 6.230 1.00 98.12 118 SER A N 1
ATOM 823 C CA . SER A 1 118 ? -14.745 -6.114 7.106 1.00 98.12 118 SER A CA 1
ATOM 824 C C . SER A 1 118 ? -14.137 -4.956 6.324 1.00 98.12 118 SER A C 1
ATOM 826 O O . SER A 1 118 ? -13.516 -5.138 5.271 1.00 98.12 118 SER A O 1
ATOM 828 N N . ALA A 1 119 ? -14.280 -3.754 6.878 1.00 98.06 119 ALA A N 1
ATOM 829 C CA . ALA A 1 119 ? -13.688 -2.559 6.309 1.00 98.06 119 ALA A CA 1
ATOM 830 C C . ALA A 1 119 ? -13.133 -1.605 7.372 1.00 98.06 119 ALA A C 1
ATOM 832 O O . ALA A 1 119 ? -13.717 -1.452 8.446 1.00 98.06 119 ALA A O 1
ATOM 833 N N . LEU A 1 120 ? -12.028 -0.931 7.052 1.00 98.44 120 LEU A N 1
ATOM 834 C CA . LEU A 1 120 ? -11.474 0.183 7.823 1.00 98.44 120 LEU A CA 1
ATOM 835 C C . LEU A 1 120 ? -11.412 1.428 6.936 1.00 98.44 120 LEU A C 1
ATOM 837 O O . LEU A 1 120 ? -10.660 1.465 5.962 1.00 98.44 120 LEU A O 1
ATOM 841 N N . TYR A 1 121 ? -12.159 2.460 7.309 1.00 98.12 121 TYR A N 1
ATOM 842 C CA . TYR A 1 121 ? -12.179 3.741 6.610 1.00 98.12 121 TYR A CA 1
ATOM 843 C C . TYR A 1 121 ? -11.602 4.822 7.508 1.00 98.12 121 TYR A C 1
ATOM 845 O O . TYR A 1 121 ? -12.070 4.995 8.631 1.00 98.12 121 TYR A O 1
ATOM 853 N N . THR A 1 122 ? -10.605 5.558 7.027 1.00 97.94 122 THR A N 1
ATOM 854 C CA . THR A 1 122 ? -10.033 6.695 7.754 1.00 97.94 122 THR A CA 1
ATOM 855 C C . THR A 1 122 ? -10.408 8.002 7.062 1.00 97.94 122 THR A C 1
ATOM 857 O O . THR A 1 122 ? -10.296 8.138 5.841 1.00 97.94 122 THR A O 1
ATOM 860 N N . GLU A 1 123 ? -10.889 8.966 7.840 1.00 97.38 123 GLU A N 1
ATOM 861 C CA . GLU A 1 123 ? -11.248 10.299 7.363 1.00 97.38 123 GLU A CA 1
ATOM 862 C C . GLU A 1 123 ? -10.010 11.201 7.247 1.00 97.38 123 GLU A C 1
ATOM 864 O O . GLU A 1 123 ? -8.981 10.941 7.883 1.00 97.38 123 GLU A O 1
ATOM 869 N N . PRO A 1 124 ? -10.083 12.308 6.488 1.00 96.50 124 PRO A N 1
ATOM 870 C CA . PRO A 1 124 ? -9.031 13.315 6.503 1.00 96.50 124 PRO A CA 1
ATOM 871 C C . PRO A 1 124 ? -8.691 13.759 7.933 1.00 96.50 124 PRO A C 1
ATOM 873 O O . PRO A 1 124 ? -9.583 14.022 8.736 1.00 96.50 124 PRO A O 1
ATOM 876 N N . ARG A 1 125 ? -7.393 13.908 8.230 1.00 95.31 125 ARG A N 1
ATOM 877 C CA . ARG A 1 125 ? -6.838 14.280 9.556 1.00 95.31 125 ARG A CA 1
ATOM 878 C C . ARG A 1 125 ? -6.977 13.229 10.663 1.00 95.31 125 ARG A C 1
ATOM 880 O O . ARG A 1 125 ? -6.545 13.496 11.783 1.00 95.31 125 ARG A O 1
ATOM 887 N N . SER A 1 126 ? -7.539 12.062 10.369 1.00 97.94 126 SER A N 1
ATOM 888 C CA . SER A 1 126 ? -7.422 10.911 11.260 1.00 97.94 126 SER A CA 1
ATOM 889 C C . SER A 1 126 ? -6.005 10.335 11.222 1.00 97.94 126 SER A C 1
ATOM 891 O O . SER A 1 126 ? -5.230 10.605 10.297 1.00 97.94 126 SER A O 1
ATOM 893 N N . LEU A 1 127 ? -5.673 9.534 12.232 1.00 98.31 127 LEU A N 1
ATOM 894 C CA . LEU A 1 127 ? -4.360 8.918 12.362 1.00 98.31 127 LEU A CA 1
ATOM 895 C C . LEU A 1 127 ? -4.487 7.429 12.672 1.00 98.31 127 LEU A C 1
ATOM 897 O O . LEU A 1 127 ? -5.029 7.046 13.710 1.00 98.31 127 LEU A O 1
ATOM 901 N N . PHE A 1 128 ? -3.904 6.591 11.820 1.00 98.62 128 PHE A N 1
ATOM 902 C CA . PHE A 1 128 ? -3.747 5.166 12.070 1.00 98.62 128 PHE A CA 1
ATOM 903 C C . PHE A 1 128 ? -2.267 4.797 12.233 1.00 98.62 128 PHE A C 1
ATOM 905 O O . PHE A 1 128 ? -1.497 4.790 11.277 1.00 98.62 128 PHE A O 1
ATOM 912 N N . LYS A 1 129 ? -1.876 4.436 13.461 1.00 98.75 129 LYS A N 1
ATOM 913 C CA . LYS A 1 129 ? -0.533 3.955 13.813 1.00 98.75 129 LYS A CA 1
ATOM 914 C C . LYS A 1 129 ? -0.523 2.454 14.036 1.00 98.75 129 LYS A C 1
ATOM 916 O O . LYS A 1 129 ? -1.074 1.969 15.023 1.00 98.75 129 LYS A O 1
ATOM 921 N N . ASN A 1 130 ? 0.185 1.724 13.185 1.00 98.81 130 ASN A N 1
ATOM 922 C CA . ASN A 1 130 ? 0.467 0.312 13.369 1.00 98.81 130 ASN A CA 1
ATOM 923 C C . ASN A 1 130 ? 1.872 0.081 13.940 1.00 98.81 130 ASN A C 1
ATOM 925 O O . ASN A 1 130 ? 2.862 0.082 13.215 1.00 98.81 130 ASN A O 1
ATOM 929 N N . ASN A 1 131 ? 1.954 -0.174 15.245 1.00 98.75 131 ASN A N 1
ATOM 930 C CA . ASN A 1 131 ? 3.177 -0.616 15.928 1.00 98.75 131 ASN A CA 1
ATOM 931 C C . ASN A 1 131 ? 3.138 -2.112 16.297 1.00 98.75 131 ASN A C 1
ATOM 933 O O . ASN A 1 131 ? 4.092 -2.626 16.876 1.00 98.75 131 ASN A O 1
ATOM 937 N N . GLY A 1 132 ? 2.032 -2.795 15.993 1.00 98.56 132 GLY A N 1
ATOM 938 C CA . GLY A 1 132 ? 1.800 -4.211 16.268 1.00 98.56 132 GLY A CA 1
ATOM 939 C C . GLY A 1 132 ? 1.741 -5.053 14.992 1.00 98.56 132 GLY A C 1
ATOM 940 O O . GLY A 1 132 ? 2.394 -4.747 13.996 1.00 98.56 132 GLY A O 1
ATOM 941 N N . ARG A 1 133 ? 0.952 -6.124 15.022 1.00 98.81 133 ARG A N 1
ATOM 942 C CA . ARG A 1 133 ? 0.598 -6.922 13.844 1.00 98.81 133 ARG A CA 1
ATOM 943 C C . ARG A 1 133 ? -0.740 -6.440 13.300 1.00 98.81 133 ARG A C 1
ATOM 945 O O . ARG A 1 133 ? -1.716 -6.382 14.043 1.00 98.81 133 ARG A O 1
ATOM 952 N N . PHE A 1 134 ? -0.784 -6.089 12.025 1.00 98.81 134 PHE A N 1
ATOM 953 C CA . PHE A 1 134 ? -2.013 -5.783 11.312 1.00 98.81 134 PHE A CA 1
ATOM 954 C C . PHE A 1 134 ? -2.169 -6.753 10.147 1.00 98.81 134 PHE A C 1
ATOM 956 O O . PHE A 1 134 ? -1.262 -6.871 9.321 1.00 98.81 134 PHE A O 1
ATOM 963 N N . GLU A 1 135 ? -3.311 -7.425 10.070 1.00 98.69 135 GLU A N 1
ATOM 964 C CA . GLU A 1 135 ? -3.631 -8.337 8.977 1.00 98.69 135 GLU A CA 1
ATOM 965 C C . GLU A 1 135 ? -5.024 -8.078 8.426 1.00 98.69 135 GLU A C 1
ATOM 967 O O . GLU A 1 135 ? -5.973 -7.851 9.172 1.00 98.69 135 GLU A O 1
ATOM 972 N N . ALA A 1 136 ? -5.155 -8.142 7.108 1.00 98.62 136 ALA A N 1
ATOM 973 C CA . ALA A 1 136 ? -6.438 -8.024 6.437 1.00 98.62 136 ALA A CA 1
ATOM 974 C C . ALA A 1 136 ? -6.610 -9.151 5.424 1.00 98.62 136 ALA A C 1
ATOM 976 O O . ALA A 1 136 ? -5.753 -9.352 4.563 1.00 98.62 136 ALA A O 1
ATOM 977 N N . TYR A 1 137 ? -7.728 -9.861 5.520 1.00 98.38 137 TYR A N 1
ATOM 978 C CA . TYR A 1 137 ? -8.067 -11.032 4.724 1.00 98.38 137 TYR A CA 1
ATOM 979 C C . TYR A 1 137 ? -9.299 -10.722 3.885 1.00 98.38 137 TYR A C 1
ATOM 981 O O . TYR A 1 137 ? -10.405 -10.688 4.409 1.00 98.38 137 TYR A O 1
ATOM 989 N N . GLN A 1 138 ? -9.119 -10.489 2.582 1.00 97.81 138 GLN A N 1
ATOM 990 C CA . GLN A 1 138 ? -10.219 -10.149 1.665 1.00 97.81 138 GLN A CA 1
ATOM 991 C C . GLN A 1 138 ? -11.112 -9.010 2.195 1.00 97.81 138 GLN A C 1
ATOM 993 O O . GLN A 1 138 ? -12.337 -9.034 2.062 1.00 97.81 138 GLN A O 1
ATOM 998 N N . ALA A 1 139 ? -10.471 -8.034 2.837 1.00 98.19 139 ALA A N 1
ATOM 999 C CA . ALA A 1 139 ? -11.095 -6.882 3.467 1.00 98.19 139 ALA A CA 1
ATOM 1000 C C . ALA A 1 139 ? -10.771 -5.599 2.693 1.00 98.19 139 ALA A C 1
ATOM 1002 O O . ALA A 1 139 ? -9.862 -5.571 1.854 1.00 98.19 139 ALA A O 1
ATOM 1003 N N . GLU A 1 140 ? -11.497 -4.530 3.005 1.00 98.31 140 GLU A N 1
ATOM 1004 C CA . GLU A 1 140 ? -11.267 -3.208 2.427 1.00 98.31 140 GLU A CA 1
ATOM 1005 C C . GLU A 1 140 ? -10.639 -2.258 3.445 1.00 98.31 140 GLU A C 1
ATOM 1007 O O . GLU A 1 140 ? -11.063 -2.148 4.594 1.00 98.31 140 GLU A O 1
ATOM 1012 N N . LEU A 1 141 ? -9.616 -1.535 3.018 1.00 98.38 141 LEU A N 1
ATOM 1013 C CA . LEU A 1 141 ? -9.053 -0.431 3.761 1.00 98.38 141 LEU A CA 1
ATOM 1014 C C . LEU A 1 141 ? -8.977 0.771 2.839 1.00 98.38 141 LEU A C 1
ATOM 1016 O O . LEU A 1 141 ? -8.366 0.695 1.774 1.00 98.38 141 LEU A O 1
ATOM 1020 N N . SER A 1 142 ? -9.530 1.895 3.270 1.00 98.00 142 SER A N 1
ATOM 1021 C CA . SER A 1 142 ? -9.337 3.169 2.587 1.00 98.00 142 SER A CA 1
ATOM 1022 C C . SER A 1 142 ? -8.930 4.223 3.596 1.00 98.00 142 SER A C 1
ATOM 1024 O O . SER A 1 142 ? -9.586 4.391 4.623 1.00 98.00 142 SER A O 1
ATOM 1026 N N . SER A 1 143 ? -7.831 4.921 3.327 1.00 97.44 143 SER A N 1
ATOM 1027 C CA . SER A 1 143 ? -7.319 5.945 4.226 1.00 97.44 143 SER A CA 1
ATOM 1028 C C . SER A 1 143 ? -7.145 7.277 3.516 1.00 97.44 143 SER A C 1
ATOM 1030 O O . SER A 1 143 ? -6.252 7.442 2.682 1.00 97.44 143 SER A O 1
ATOM 1032 N N . ALA A 1 144 ? -7.988 8.238 3.896 1.00 97.38 144 ALA A N 1
ATOM 1033 C CA . ALA A 1 144 ? -7.832 9.650 3.560 1.00 97.38 144 ALA A CA 1
ATOM 1034 C C . ALA A 1 144 ? -7.017 10.418 4.623 1.00 97.38 144 ALA A C 1
ATOM 1036 O O . ALA A 1 144 ? -6.618 11.559 4.386 1.00 97.38 144 ALA A O 1
ATOM 1037 N N . GLY A 1 145 ? -6.786 9.809 5.792 1.00 96.31 145 GLY A N 1
ATOM 1038 C CA . GLY A 1 145 ? -5.911 10.314 6.850 1.00 96.31 145 GLY A CA 1
ATOM 1039 C C . GLY A 1 145 ? -4.453 9.868 6.709 1.00 96.31 145 GLY A C 1
ATOM 1040 O O . GLY A 1 145 ? -4.004 9.476 5.628 1.00 96.31 145 GLY A O 1
ATOM 1041 N N . GLU A 1 146 ? -3.721 9.929 7.821 1.00 98.12 146 GLU A N 1
ATOM 1042 C CA . GLU A 1 146 ? -2.334 9.464 7.922 1.00 98.12 146 GLU A CA 1
ATOM 1043 C C . GLU A 1 146 ? -2.284 7.989 8.352 1.00 98.12 146 GLU A C 1
ATOM 1045 O O . GLU A 1 146 ? -2.889 7.600 9.356 1.00 98.12 146 GLU A O 1
ATOM 1050 N N . LEU A 1 147 ? -1.533 7.169 7.610 1.00 98.56 147 LEU A N 1
ATOM 1051 C CA . LEU A 1 147 ? -1.229 5.781 7.966 1.00 98.56 147 LEU A CA 1
ATOM 1052 C C . LEU A 1 147 ? 0.270 5.620 8.226 1.00 98.56 147 LEU A C 1
ATOM 1054 O O . LEU A 1 147 ? 1.087 5.709 7.311 1.00 98.56 147 LEU A O 1
ATOM 1058 N N . GLU A 1 148 ? 0.637 5.296 9.462 1.00 98.75 148 GLU A N 1
ATOM 1059 C CA . GLU A 1 148 ? 2.011 4.972 9.845 1.00 98.75 148 GLU A CA 1
ATOM 1060 C C . GLU A 1 148 ? 2.128 3.480 10.182 1.00 98.75 148 GLU A C 1
ATOM 1062 O O . GLU A 1 148 ? 1.522 2.997 11.138 1.00 98.75 148 GLU A O 1
ATOM 1067 N N . ASN A 1 149 ? 2.949 2.739 9.440 1.00 98.81 149 ASN A N 1
ATOM 1068 C CA . ASN A 1 149 ? 3.304 1.361 9.760 1.00 98.81 149 ASN A CA 1
ATOM 1069 C C . ASN A 1 149 ? 4.748 1.259 10.255 1.00 98.81 149 ASN A C 1
ATOM 1071 O O . ASN A 1 149 ? 5.683 1.393 9.471 1.00 98.81 149 ASN A O 1
ATOM 1075 N N . SER A 1 150 ? 4.936 0.919 11.524 1.00 98.69 150 SER A N 1
ATOM 1076 C CA . SER A 1 150 ? 6.250 0.713 12.149 1.00 98.69 150 SER A CA 1
ATOM 1077 C C . SER A 1 150 ? 6.587 -0.759 12.393 1.00 98.69 150 SER A C 1
ATOM 1079 O O . SER A 1 150 ? 7.679 -1.062 12.869 1.00 98.69 150 SER A O 1
ATOM 1081 N N . SER A 1 151 ? 5.671 -1.680 12.085 1.00 98.50 151 SER A N 1
ATOM 1082 C CA . SER A 1 151 ? 5.812 -3.111 12.373 1.00 98.50 151 SER A CA 1
ATOM 1083 C C . SER A 1 151 ? 5.260 -3.953 11.213 1.00 98.50 151 SER A C 1
ATOM 1085 O O . SER A 1 151 ? 5.606 -3.677 10.066 1.00 98.50 151 SER A O 1
ATOM 1087 N N . LEU A 1 152 ? 4.464 -4.995 11.461 1.00 98.69 152 LEU A N 1
ATOM 1088 C CA . LEU A 1 152 ? 3.960 -5.895 10.424 1.00 98.69 152 LEU A CA 1
ATOM 1089 C C . LEU A 1 152 ? 2.577 -5.458 9.937 1.00 98.69 152 LEU A C 1
ATOM 1091 O O . LEU A 1 152 ? 1.642 -5.375 10.733 1.00 98.69 152 LEU A O 1
ATOM 1095 N N . PHE A 1 153 ? 2.455 -5.235 8.630 1.00 98.75 153 PHE A N 1
ATOM 1096 C CA . PHE A 1 153 ? 1.205 -4.938 7.940 1.00 98.75 153 PHE A CA 1
ATOM 1097 C C . PHE A 1 153 ? 1.066 -5.873 6.739 1.00 98.75 153 PHE A C 1
ATOM 1099 O O . PHE A 1 153 ? 1.834 -5.777 5.780 1.00 98.75 153 PHE A O 1
ATOM 1106 N N . THR A 1 154 ? 0.093 -6.777 6.780 1.00 98.81 154 THR A N 1
ATOM 1107 C CA . THR A 1 154 ? -0.052 -7.822 5.763 1.00 98.81 154 THR A CA 1
ATOM 1108 C C . THR A 1 154 ? -1.452 -7.827 5.167 1.00 98.81 154 THR A C 1
ATOM 1110 O O . THR A 1 154 ? -2.448 -7.847 5.888 1.00 98.81 154 THR A O 1
ATOM 1113 N N . LEU A 1 155 ? -1.527 -7.844 3.839 1.00 98.81 155 LEU A N 1
ATOM 1114 C CA . LEU A 1 155 ? -2.769 -7.949 3.081 1.00 98.81 155 LEU A CA 1
ATOM 1115 C C . LEU A 1 155 ? -2.833 -9.316 2.393 1.00 98.81 155 LEU A C 1
ATOM 1117 O O . LEU A 1 155 ? -1.907 -9.684 1.676 1.00 98.81 155 LEU A O 1
ATOM 1121 N N . TYR A 1 156 ? -3.930 -10.046 2.571 1.00 98.31 156 TYR A N 1
ATOM 1122 C CA . TYR A 1 156 ? -4.204 -11.338 1.939 1.00 98.31 156 TYR A CA 1
ATOM 1123 C C . TYR A 1 156 ? -5.457 -11.217 1.073 1.00 98.31 156 TYR A C 1
ATOM 1125 O O . TYR A 1 156 ? -6.573 -11.261 1.590 1.00 98.31 156 TYR A O 1
ATOM 1133 N N . GLY A 1 157 ? -5.294 -10.992 -0.234 1.00 98.06 157 GLY A N 1
ATOM 1134 C CA . GLY A 1 157 ? -6.426 -10.705 -1.125 1.00 98.06 157 GLY A CA 1
ATOM 1135 C C . GLY A 1 157 ? -7.219 -9.445 -0.748 1.00 98.06 157 GLY A C 1
ATOM 1136 O O . GLY A 1 157 ? -8.359 -9.289 -1.172 1.00 98.06 157 GLY A O 1
ATOM 1137 N N . ALA A 1 158 ? -6.659 -8.595 0.117 1.00 98.56 158 ALA A N 1
ATOM 1138 C CA . ALA A 1 158 ? -7.294 -7.391 0.640 1.00 98.56 158 ALA A CA 1
ATOM 1139 C C . ALA A 1 158 ? -6.875 -6.155 -0.162 1.00 98.56 158 ALA A C 1
ATOM 1141 O O . ALA A 1 158 ? -5.814 -6.133 -0.793 1.00 98.56 158 ALA A O 1
ATOM 1142 N N . VAL A 1 159 ? -7.699 -5.113 -0.107 1.00 98.50 159 VAL A N 1
ATOM 1143 C CA . VAL A 1 159 ? -7.455 -3.844 -0.798 1.00 98.50 159 VAL A CA 1
ATOM 1144 C C . VAL A 1 159 ? -7.071 -2.783 0.223 1.00 98.50 159 VAL A C 1
ATOM 1146 O O . VAL A 1 159 ? -7.803 -2.556 1.179 1.00 98.50 159 VAL A O 1
ATOM 1149 N N . LEU A 1 160 ? -5.947 -2.108 -0.000 1.00 98.56 160 LEU A N 1
ATOM 1150 C CA . LEU A 1 160 ? -5.560 -0.882 0.685 1.00 98.56 160 LEU A CA 1
ATOM 1151 C C . LEU A 1 160 ? -5.520 0.265 -0.321 1.00 98.56 160 LEU A C 1
ATOM 1153 O O . LEU A 1 160 ? -4.658 0.315 -1.197 1.00 98.56 160 LEU A O 1
ATOM 1157 N N . ARG A 1 161 ? -6.436 1.214 -0.170 1.00 98.50 161 ARG A N 1
ATOM 1158 C CA . ARG A 1 161 ? -6.451 2.479 -0.892 1.00 98.50 161 ARG A CA 1
ATOM 1159 C C . ARG A 1 161 ? -5.939 3.593 0.015 1.00 98.50 161 ARG A C 1
ATOM 1161 O O . ARG A 1 161 ? -6.419 3.777 1.129 1.00 98.50 161 ARG A O 1
ATOM 1168 N N . LEU A 1 162 ? -4.961 4.344 -0.466 1.00 98.25 162 LEU A N 1
ATOM 1169 C CA . LEU A 1 162 ? -4.421 5.515 0.209 1.00 98.25 162 LEU A CA 1
ATOM 1170 C C . LEU A 1 162 ? -4.736 6.736 -0.637 1.00 98.25 162 LEU A C 1
ATOM 1172 O O . LEU A 1 162 ? -4.213 6.864 -1.738 1.00 98.25 162 LEU A O 1
ATOM 1176 N N . ASP A 1 163 ? -5.581 7.618 -0.120 1.00 97.31 163 ASP A N 1
ATOM 1177 C CA . ASP A 1 163 ? -5.866 8.929 -0.710 1.00 97.31 163 ASP A CA 1
ATOM 1178 C C . ASP A 1 163 ? -5.162 10.066 0.066 1.00 97.31 163 ASP A C 1
ATOM 1180 O O . ASP A 1 163 ? -5.100 11.192 -0.423 1.00 97.31 163 ASP A O 1
ATOM 1184 N N . GLY A 1 164 ? -4.612 9.766 1.253 1.00 94.25 164 GLY A N 1
ATOM 1185 C CA . GLY A 1 164 ? -3.847 10.681 2.107 1.00 94.25 164 GLY A CA 1
ATOM 1186 C C . GLY A 1 164 ? -2.337 10.405 2.141 1.00 94.25 164 GLY A C 1
ATOM 1187 O O . GLY A 1 164 ? -1.700 10.134 1.118 1.00 94.25 164 GLY A O 1
ATOM 1188 N N . GLU A 1 165 ? -1.755 10.490 3.338 1.00 97.44 165 GLU A N 1
ATOM 1189 C CA . GLU A 1 165 ? -0.325 10.265 3.576 1.00 97.44 165 GLU A CA 1
ATOM 1190 C C . GLU A 1 165 ? -0.073 8.875 4.165 1.00 97.44 165 GLU A C 1
ATOM 1192 O O . GLU A 1 165 ? -0.801 8.404 5.040 1.00 97.44 165 GLU A O 1
ATOM 1197 N N . GLY A 1 166 ? 0.986 8.214 3.700 1.00 98.44 166 GLY A N 1
ATOM 1198 C CA . GLY A 1 166 ? 1.418 6.939 4.251 1.00 98.44 166 GLY A CA 1
ATOM 1199 C C . GLY A 1 166 ? 2.920 6.871 4.488 1.00 98.44 166 GLY A C 1
ATOM 1200 O O . GLY A 1 166 ? 3.738 7.294 3.666 1.00 98.44 166 GLY A O 1
ATOM 1201 N N . LEU A 1 167 ? 3.295 6.282 5.617 1.00 98.81 167 LEU A N 1
ATOM 1202 C CA . LEU A 1 167 ? 4.673 6.042 6.006 1.00 98.81 167 LEU A CA 1
ATOM 1203 C C . LEU A 1 167 ? 4.841 4.578 6.409 1.00 98.81 167 LEU A C 1
ATOM 1205 O O . LEU A 1 167 ? 4.262 4.120 7.387 1.00 98.81 167 LEU A O 1
ATOM 1209 N N . ASN A 1 168 ? 5.697 3.850 5.698 1.00 98.81 168 ASN A N 1
ATOM 1210 C CA . ASN A 1 168 ? 6.106 2.502 6.080 1.00 98.81 168 ASN A CA 1
ATOM 1211 C C . ASN A 1 168 ? 7.533 2.514 6.627 1.00 98.81 168 ASN A C 1
ATOM 1213 O O . ASN A 1 168 ? 8.483 2.677 5.871 1.00 98.81 168 ASN A O 1
ATOM 1217 N N . GLN A 1 169 ? 7.701 2.321 7.928 1.00 98.75 169 GLN A N 1
ATOM 1218 C CA . GLN A 1 169 ? 8.979 2.073 8.602 1.00 98.75 169 GLN A CA 1
ATOM 1219 C C . GLN A 1 169 ? 9.198 0.584 8.921 1.00 98.75 169 GLN A C 1
ATOM 1221 O O . GLN A 1 169 ? 10.342 0.181 9.129 1.00 98.75 169 GLN A O 1
ATOM 1226 N N . GLY A 1 170 ? 8.129 -0.220 8.935 1.00 98.56 170 GLY A N 1
ATOM 1227 C CA . GLY A 1 170 ? 8.153 -1.660 9.187 1.00 98.56 170 GLY A CA 1
ATOM 1228 C C . GLY A 1 170 ? 8.151 -2.516 7.915 1.00 98.56 170 GLY A C 1
ATOM 1229 O O . GLY A 1 170 ? 8.869 -2.246 6.955 1.00 98.56 170 GLY A O 1
ATOM 1230 N N . THR A 1 171 ? 7.353 -3.580 7.918 1.00 98.75 171 THR A N 1
ATOM 1231 C CA . THR A 1 171 ? 7.124 -4.471 6.775 1.00 98.75 171 THR A CA 1
ATOM 1232 C C . THR A 1 171 ? 5.691 -4.326 6.288 1.00 98.75 171 THR A C 1
ATOM 1234 O O . THR A 1 171 ? 4.758 -4.478 7.075 1.00 98.75 171 THR A O 1
ATOM 1237 N N . LEU A 1 172 ? 5.534 -4.076 4.990 1.00 98.81 172 LEU A N 1
ATOM 1238 C CA . LEU A 1 172 ? 4.266 -4.117 4.274 1.00 98.81 172 LEU A CA 1
ATOM 1239 C C . LEU A 1 172 ? 4.314 -5.250 3.243 1.00 98.81 172 LEU A C 1
ATOM 1241 O O . LEU A 1 172 ? 5.130 -5.212 2.323 1.00 98.81 172 LEU A O 1
ATOM 1245 N N . SER A 1 173 ? 3.461 -6.258 3.402 1.00 98.69 173 SER A N 1
ATOM 1246 C CA . SER A 1 173 ? 3.395 -7.421 2.511 1.00 98.69 173 SER A CA 1
ATOM 1247 C C . SER A 1 173 ? 2.033 -7.493 1.820 1.00 98.69 173 SER A C 1
ATOM 1249 O O . SER A 1 173 ? 0.991 -7.489 2.477 1.00 98.69 173 SER A O 1
ATOM 1251 N N . LEU A 1 174 ? 2.050 -7.542 0.487 1.00 98.69 174 LEU A N 1
ATOM 1252 C CA . LEU A 1 174 ? 0.881 -7.754 -0.364 1.00 98.69 174 LEU A CA 1
ATOM 1253 C C . LEU A 1 174 ? 0.922 -9.204 -0.854 1.00 98.69 174 LEU A C 1
ATOM 1255 O O . LEU A 1 174 ? 1.677 -9.527 -1.772 1.00 98.69 174 LEU A O 1
ATOM 1259 N N . ASN A 1 175 ? 0.155 -10.088 -0.221 1.00 97.94 175 ASN A N 1
ATOM 1260 C CA . ASN A 1 175 ? 0.028 -11.485 -0.640 1.00 97.94 175 ASN A CA 1
ATOM 1261 C C . ASN A 1 175 ? -0.993 -11.631 -1.770 1.00 97.94 175 ASN A C 1
ATOM 1263 O O . ASN A 1 175 ? -1.679 -10.672 -2.100 1.00 97.94 175 ASN A O 1
ATOM 1267 N N . ALA A 1 176 ? -1.062 -12.817 -2.382 1.00 89.62 176 ALA A N 1
ATOM 1268 C CA . ALA A 1 176 ? -1.839 -13.094 -3.593 1.00 89.62 176 ALA A CA 1
ATOM 1269 C C . ALA A 1 176 ? -3.182 -12.344 -3.659 1.00 89.62 176 ALA A C 1
ATOM 1271 O O . ALA A 1 176 ? -3.959 -12.346 -2.702 1.00 89.62 176 ALA A O 1
ATOM 1272 N N . ASP A 1 177 ? -3.417 -11.696 -4.801 1.00 96.69 177 ASP A N 1
ATOM 1273 C CA . ASP A 1 177 ? -4.598 -10.882 -5.104 1.00 96.69 177 ASP A CA 1
ATOM 1274 C C . ASP A 1 177 ? -4.803 -9.657 -4.191 1.00 96.69 177 ASP A C 1
ATOM 1276 O O . ASP A 1 177 ? -5.861 -9.037 -4.230 1.00 96.69 177 ASP A O 1
ATOM 1280 N N . ALA A 1 178 ? -3.829 -9.287 -3.353 1.00 98.50 178 ALA A N 1
ATOM 1281 C CA . ALA A 1 178 ? -3.883 -8.037 -2.604 1.00 98.50 178 ALA A CA 1
ATOM 1282 C C . ALA A 1 178 ? -3.569 -6.836 -3.503 1.00 98.50 178 ALA A C 1
ATOM 1284 O O . ALA A 1 178 ? -2.717 -6.902 -4.394 1.00 98.50 178 ALA A O 1
ATOM 1285 N N . PHE A 1 179 ? -4.218 -5.713 -3.211 1.00 98.44 179 PHE A N 1
ATOM 1286 C CA . PHE A 1 179 ? -4.068 -4.466 -3.950 1.00 98.44 179 PHE A CA 1
ATOM 1287 C C . PHE A 1 179 ? -3.633 -3.349 -3.009 1.00 98.44 179 PHE A C 1
ATOM 1289 O O . PHE A 1 179 ? -4.268 -3.115 -1.985 1.00 98.44 179 PHE A O 1
ATOM 1296 N N . LEU A 1 180 ? -2.588 -2.618 -3.384 1.00 98.56 180 LEU A N 1
ATOM 1297 C CA . LEU A 1 180 ? -2.247 -1.324 -2.804 1.00 98.56 180 LEU A CA 1
ATOM 1298 C C . LEU A 1 180 ? -2.417 -0.257 -3.879 1.00 98.56 180 LEU A C 1
ATOM 1300 O O . LEU A 1 180 ? -1.718 -0.292 -4.883 1.00 98.56 180 LEU A O 1
ATOM 1304 N N . THR A 1 181 ? -3.325 0.690 -3.669 1.00 98.56 181 THR A N 1
ATOM 1305 C CA . THR A 1 181 ? -3.561 1.810 -4.587 1.00 98.56 181 THR A CA 1
ATOM 1306 C C . THR A 1 181 ? -3.207 3.131 -3.920 1.00 98.56 181 THR A C 1
ATOM 1308 O O . THR A 1 181 ? -3.752 3.456 -2.867 1.00 98.56 181 THR A O 1
ATOM 1311 N N . LEU A 1 182 ? -2.342 3.918 -4.558 1.00 98.69 182 LEU A N 1
ATOM 1312 C CA . LEU A 1 182 ? -2.136 5.327 -4.246 1.00 98.69 182 LEU A CA 1
ATOM 1313 C C . LEU A 1 182 ? -3.054 6.166 -5.142 1.00 98.69 182 LEU A C 1
ATOM 1315 O O . LEU A 1 182 ? -2.910 6.191 -6.371 1.00 98.69 182 LEU A O 1
ATOM 1319 N N . GLY A 1 183 ? -4.025 6.823 -4.515 1.00 97.88 183 GLY A N 1
ATOM 1320 C CA . GLY A 1 183 ? -4.963 7.722 -5.171 1.00 97.88 183 GLY A CA 1
ATOM 1321 C C . GLY A 1 183 ? -4.289 8.994 -5.701 1.00 97.88 183 GLY A C 1
ATOM 1322 O O . GLY A 1 183 ? -3.148 9.277 -5.341 1.00 97.88 183 GLY A O 1
ATOM 1323 N N . PRO A 1 184 ? -4.987 9.809 -6.514 1.00 97.06 184 PRO A N 1
ATOM 1324 C CA . PRO A 1 184 ? -4.386 10.831 -7.383 1.00 97.06 184 PRO A CA 1
ATOM 1325 C C . PRO A 1 184 ? -3.485 11.895 -6.742 1.00 97.06 184 PRO A C 1
ATOM 1327 O O . PRO A 1 184 ? -2.753 12.579 -7.454 1.00 97.06 184 PRO A O 1
ATOM 1330 N N . ALA A 1 185 ? -3.564 12.097 -5.429 1.00 95.88 185 ALA A N 1
ATOM 1331 C CA . ALA A 1 185 ? -2.754 13.069 -4.693 1.00 95.88 185 ALA A CA 1
ATOM 1332 C C . ALA A 1 185 ? -2.024 12.447 -3.491 1.00 95.88 185 ALA A C 1
ATOM 1334 O O . ALA A 1 185 ? -1.460 13.173 -2.674 1.00 95.88 185 ALA A O 1
ATOM 1335 N N . ALA A 1 186 ? -2.037 11.119 -3.377 1.00 98.12 186 ALA A N 1
ATOM 1336 C CA . ALA A 1 186 ? -1.471 10.422 -2.238 1.00 98.12 186 ALA A CA 1
ATOM 1337 C C . ALA A 1 186 ? 0.061 10.453 -2.253 1.00 98.12 186 ALA A C 1
ATOM 1339 O O . ALA A 1 186 ? 0.707 10.371 -3.304 1.00 98.12 186 ALA A O 1
ATOM 1340 N N . SER A 1 187 ? 0.642 10.516 -1.059 1.00 98.06 187 SER A N 1
ATOM 1341 C CA . SER A 1 187 ? 2.086 10.460 -0.849 1.00 98.06 187 SER A CA 1
ATOM 1342 C C . SER A 1 187 ? 2.417 9.279 0.047 1.00 98.06 187 SER A C 1
ATOM 1344 O O . SER A 1 187 ? 1.896 9.168 1.155 1.00 98.06 187 SER A O 1
ATOM 1346 N N . PHE A 1 188 ? 3.300 8.399 -0.419 1.00 98.75 188 PHE A N 1
ATOM 1347 C CA . PHE A 1 188 ? 3.745 7.241 0.340 1.00 98.75 188 PHE A CA 1
ATOM 1348 C C . PHE A 1 188 ? 5.262 7.198 0.443 1.00 98.75 188 PHE A C 1
ATOM 1350 O O . PHE A 1 188 ? 5.971 7.179 -0.563 1.00 98.75 188 PHE A O 1
ATOM 1357 N N . THR A 1 189 ? 5.782 7.128 1.665 1.00 98.88 189 THR A N 1
ATOM 1358 C CA . THR A 1 189 ? 7.216 6.972 1.911 1.00 98.88 189 THR A CA 1
ATOM 1359 C C . THR A 1 189 ? 7.512 5.610 2.517 1.00 98.88 189 THR A C 1
ATOM 1361 O O . THR A 1 189 ? 7.066 5.284 3.612 1.00 98.88 189 THR A O 1
ATOM 1364 N N . ASN A 1 190 ? 8.347 4.828 1.838 1.00 98.81 190 ASN A N 1
ATOM 1365 C CA . ASN A 1 190 ? 8.861 3.565 2.346 1.00 98.81 190 ASN A CA 1
ATOM 1366 C C . ASN A 1 190 ? 10.268 3.731 2.931 1.00 98.81 190 ASN A C 1
ATOM 1368 O O . ASN A 1 190 ? 11.238 3.876 2.193 1.00 98.81 190 ASN A O 1
ATOM 1372 N N . ARG A 1 191 ? 10.392 3.657 4.254 1.00 98.81 191 ARG A N 1
ATOM 1373 C CA . ARG A 1 191 ? 11.647 3.551 5.021 1.00 98.81 191 ARG A CA 1
ATOM 1374 C C . ARG A 1 191 ? 11.920 2.137 5.549 1.00 98.81 191 ARG A C 1
ATOM 1376 O O . ARG A 1 191 ? 12.969 1.926 6.159 1.00 98.81 191 ARG A O 1
ATOM 1383 N N . GLY A 1 192 ? 11.000 1.204 5.326 1.00 98.62 192 GLY A N 1
ATOM 1384 C CA . GLY A 1 192 ? 11.054 -0.189 5.753 1.00 98.62 192 GLY A CA 1
ATOM 1385 C C . GLY A 1 192 ? 11.194 -1.159 4.575 1.00 98.62 192 GLY A C 1
ATOM 1386 O O . GLY A 1 192 ? 12.022 -0.959 3.686 1.00 98.62 192 GLY A O 1
ATOM 1387 N N . SER A 1 193 ? 10.397 -2.221 4.571 1.00 98.62 193 SER A N 1
ATOM 1388 C CA . SER A 1 193 ? 10.300 -3.166 3.457 1.00 98.62 193 SER A CA 1
ATOM 1389 C C . SER A 1 193 ? 8.890 -3.176 2.883 1.00 98.62 193 SER A C 1
ATOM 1391 O O . SER A 1 193 ? 7.919 -3.215 3.642 1.00 98.62 193 SER A O 1
ATOM 1393 N N . ILE A 1 194 ? 8.788 -3.173 1.556 1.00 98.81 194 ILE A N 1
ATOM 1394 C CA . ILE A 1 194 ? 7.570 -3.520 0.824 1.00 98.81 194 ILE A CA 1
ATOM 1395 C C . ILE A 1 194 ? 7.857 -4.779 0.016 1.00 98.81 194 ILE A C 1
ATOM 1397 O O . ILE A 1 194 ? 8.828 -4.814 -0.742 1.00 98.81 194 ILE A O 1
ATOM 1401 N N . THR A 1 195 ? 6.982 -5.771 0.131 1.00 98.62 195 THR A N 1
ATOM 1402 C CA . THR A 1 195 ? 7.007 -6.962 -0.718 1.00 98.62 195 THR A CA 1
ATOM 1403 C C . THR A 1 195 ? 5.643 -7.142 -1.363 1.00 98.62 195 THR A C 1
ATOM 1405 O O . THR A 1 195 ? 4.648 -7.369 -0.681 1.00 98.62 195 THR A O 1
ATOM 1408 N N . ALA A 1 196 ? 5.603 -7.037 -2.686 1.00 98.38 196 ALA A N 1
ATOM 1409 C CA . ALA A 1 196 ? 4.437 -7.336 -3.499 1.00 98.38 196 ALA A CA 1
ATOM 1410 C C . ALA A 1 196 ? 4.619 -8.730 -4.107 1.00 98.38 196 ALA A C 1
ATOM 1412 O O . ALA A 1 196 ? 5.404 -8.896 -5.038 1.00 98.38 196 ALA A O 1
ATOM 1413 N N . HIS A 1 197 ? 3.948 -9.743 -3.559 1.00 98.12 197 HIS A N 1
ATOM 1414 C CA . HIS A 1 197 ? 4.059 -11.127 -4.025 1.00 98.12 197 HIS A CA 1
ATOM 1415 C C . HIS A 1 197 ? 3.383 -11.329 -5.391 1.00 98.12 197 HIS A C 1
ATOM 1417 O O . HIS A 1 197 ? 2.749 -10.425 -5.940 1.00 98.12 197 HIS A O 1
ATOM 1423 N N . GLU A 1 198 ? 3.523 -12.522 -5.964 1.00 96.69 198 GLU A N 1
ATOM 1424 C CA . GLU A 1 198 ? 2.832 -12.881 -7.204 1.00 96.69 198 GLU A CA 1
ATOM 1425 C C . GLU A 1 198 ? 1.326 -12.610 -7.099 1.00 96.69 198 GLU A C 1
ATOM 1427 O O . GLU A 1 198 ? 0.719 -12.784 -6.040 1.00 96.69 198 GLU A O 1
ATOM 1432 N N . ARG A 1 199 ? 0.730 -12.159 -8.209 1.00 96.81 199 ARG A N 1
ATOM 1433 C CA . ARG A 1 199 ? -0.688 -11.763 -8.324 1.00 96.81 199 ARG A CA 1
ATOM 1434 C C . ARG A 1 199 ? -1.131 -10.582 -7.453 1.00 96.81 199 ARG A C 1
ATOM 1436 O O . ARG A 1 199 ? -2.289 -10.190 -7.538 1.00 96.81 199 ARG A O 1
ATOM 1443 N N . SER A 1 200 ? -0.256 -9.995 -6.640 1.00 98.38 200 SER A N 1
ATOM 1444 C CA . SER A 1 200 ? -0.556 -8.715 -5.994 1.00 98.38 200 SER A CA 1
ATOM 1445 C C . SER A 1 200 ? -0.384 -7.556 -6.976 1.00 98.38 200 SER A C 1
ATOM 1447 O O . SER A 1 200 ? 0.328 -7.675 -7.979 1.00 98.38 200 SER A O 1
ATOM 1449 N N . THR A 1 201 ? -1.037 -6.432 -6.694 1.00 98.56 201 THR A N 1
ATOM 1450 C CA . THR A 1 201 ? -0.917 -5.210 -7.493 1.00 98.56 201 THR A CA 1
ATOM 1451 C C . THR A 1 201 ? -0.554 -4.028 -6.609 1.00 98.56 201 THR A C 1
ATOM 1453 O O . THR A 1 201 ? -1.209 -3.760 -5.603 1.00 98.56 201 THR A O 1
ATOM 1456 N N . LEU A 1 202 ? 0.464 -3.286 -7.026 1.00 98.50 202 LEU A N 1
ATOM 1457 C CA . LEU A 1 202 ? 0.759 -1.946 -6.548 1.00 98.50 202 LEU A CA 1
ATOM 1458 C C . LEU A 1 202 ? 0.401 -0.957 -7.661 1.00 98.50 202 LEU A C 1
ATOM 1460 O O . LEU A 1 202 ? 0.944 -1.020 -8.760 1.00 98.50 202 LEU A O 1
ATOM 1464 N N . GLU A 1 203 ? -0.524 -0.050 -7.392 1.00 98.69 203 GLU A N 1
ATOM 1465 C CA . GLU A 1 203 ? -1.038 0.904 -8.367 1.00 98.69 203 GLU A CA 1
ATOM 1466 C C . GLU A 1 203 ? -0.846 2.342 -7.887 1.00 98.69 203 GLU A C 1
ATOM 1468 O O . GLU A 1 203 ? -1.121 2.676 -6.737 1.00 98.69 203 GLU A O 1
ATOM 1473 N N . LEU A 1 204 ? -0.356 3.195 -8.783 1.00 98.69 204 LEU A N 1
ATOM 1474 C CA . LEU A 1 204 ? -0.146 4.615 -8.567 1.00 98.69 204 LEU A CA 1
ATOM 1475 C C . LEU A 1 204 ? -0.880 5.381 -9.667 1.00 98.69 204 LEU A C 1
ATOM 1477 O O . LEU A 1 204 ? -0.663 5.129 -10.854 1.00 98.69 204 LEU A O 1
ATOM 1481 N N . THR A 1 205 ? -1.736 6.315 -9.266 1.00 98.12 205 THR A N 1
ATOM 1482 C CA . THR A 1 205 ? -2.584 7.098 -10.179 1.00 98.12 205 THR A CA 1
ATOM 1483 C C . THR A 1 205 ? -2.446 8.589 -9.919 1.00 98.12 205 THR A C 1
ATOM 1485 O O . THR A 1 205 ? -1.927 8.998 -8.875 1.00 98.12 205 THR A O 1
ATOM 1488 N N . GLY A 1 206 ? -2.918 9.408 -10.856 1.00 97.56 206 GLY A N 1
ATOM 1489 C CA . GLY A 1 206 ? -2.767 10.860 -10.831 1.00 97.56 206 GLY A CA 1
ATOM 1490 C C . GLY A 1 206 ? -1.340 11.296 -10.506 1.00 97.56 206 GLY A C 1
ATOM 1491 O O . GLY A 1 206 ? -0.361 10.625 -10.797 1.00 97.56 206 GLY A O 1
ATOM 1492 N N . ARG A 1 207 ? -1.211 12.383 -9.756 1.00 97.81 207 ARG A N 1
ATOM 1493 C CA . ARG A 1 207 ? 0.079 12.916 -9.303 1.00 97.81 207 ARG A CA 1
ATOM 1494 C C . ARG A 1 207 ? 0.569 12.259 -8.008 1.00 97.81 207 ARG A C 1
ATOM 1496 O O . ARG A 1 207 ? 1.279 12.899 -7.231 1.00 97.81 207 ARG A O 1
ATOM 1503 N N . SER A 1 208 ? 0.172 11.012 -7.747 1.00 98.62 208 SER A N 1
ATOM 1504 C CA . SER A 1 208 ? 0.633 10.274 -6.570 1.00 98.62 208 SER A CA 1
ATOM 1505 C C . SER A 1 208 ? 2.141 10.061 -6.593 1.00 98.62 208 SER A C 1
ATOM 1507 O O . SER A 1 208 ? 2.783 10.040 -7.650 1.00 98.62 208 SER A O 1
ATOM 1509 N N . ARG A 1 209 ? 2.721 9.899 -5.402 1.00 98.62 209 ARG A N 1
ATOM 1510 C CA . ARG A 1 209 ? 4.165 9.740 -5.253 1.00 98.62 209 ARG A CA 1
ATOM 1511 C C . ARG A 1 209 ? 4.524 8.638 -4.270 1.00 98.62 209 ARG A C 1
ATOM 1513 O O . ARG A 1 209 ? 4.190 8.718 -3.093 1.00 98.62 209 ARG A O 1
ATOM 1520 N N . LEU A 1 210 ? 5.298 7.664 -4.742 1.00 98.81 210 LEU A N 1
ATOM 1521 C CA . LEU A 1 210 ? 5.939 6.640 -3.923 1.00 98.81 210 LEU A CA 1
ATOM 1522 C C . LEU A 1 210 ? 7.442 6.908 -3.817 1.00 98.81 210 LEU A C 1
ATOM 1524 O O . LEU A 1 210 ? 8.177 6.860 -4.804 1.00 98.81 210 LEU A O 1
ATOM 1528 N N . LEU A 1 211 ? 7.917 7.155 -2.601 1.00 98.88 211 LEU A N 1
ATOM 1529 C CA . LEU A 1 211 ? 9.332 7.308 -2.285 1.00 98.88 211 LEU A CA 1
ATOM 1530 C C . LEU A 1 211 ? 9.869 6.024 -1.659 1.00 98.88 211 LEU A C 1
ATOM 1532 O O . LEU A 1 211 ? 9.668 5.776 -0.469 1.00 98.88 211 LEU A O 1
ATOM 1536 N N . ASN A 1 212 ? 10.605 5.226 -2.428 1.00 98.81 212 ASN A N 1
ATOM 1537 C CA . ASN A 1 212 ? 11.296 4.064 -1.886 1.00 98.81 212 ASN A CA 1
ATOM 1538 C C . ASN A 1 212 ? 12.660 4.462 -1.307 1.00 98.81 212 ASN A C 1
ATOM 1540 O O . ASN A 1 212 ? 13.641 4.617 -2.030 1.00 98.81 212 ASN A O 1
ATOM 1544 N N . GLN A 1 213 ? 12.731 4.622 0.012 1.00 98.69 213 GLN A N 1
ATOM 1545 C CA . GLN A 1 213 ? 13.948 4.957 0.757 1.00 98.69 213 GLN A CA 1
ATOM 1546 C C . GLN A 1 213 ? 14.636 3.731 1.366 1.00 98.69 213 GLN A C 1
ATOM 1548 O O . GLN A 1 213 ? 15.627 3.904 2.080 1.00 98.69 213 GLN A O 1
ATOM 1553 N N . ARG A 1 214 ? 14.149 2.510 1.096 1.00 98.25 214 ARG A N 1
ATOM 1554 C CA . ARG A 1 214 ? 14.770 1.262 1.556 1.00 98.25 214 ARG A CA 1
ATOM 1555 C C . ARG A 1 214 ? 14.549 0.103 0.576 1.00 98.25 214 ARG A C 1
ATOM 1557 O O . ARG A 1 214 ? 15.208 0.108 -0.459 1.00 98.25 214 ARG A O 1
ATOM 1564 N N . THR A 1 215 ? 13.697 -0.873 0.876 1.00 98.56 215 THR A N 1
ATOM 1565 C CA . THR A 1 215 ? 13.552 -2.072 0.037 1.00 98.56 215 THR A CA 1
ATOM 1566 C C . THR A 1 215 ? 12.141 -2.164 -0.516 1.00 98.56 215 THR A C 1
ATOM 1568 O O . THR A 1 215 ? 11.173 -2.103 0.243 1.00 98.56 215 THR A O 1
ATOM 1571 N N . LEU A 1 216 ? 12.042 -2.331 -1.834 1.00 98.75 216 LEU A N 1
ATOM 1572 C CA . LEU A 1 216 ? 10.814 -2.683 -2.537 1.00 98.75 216 LEU A CA 1
ATOM 1573 C C . LEU A 1 216 ? 11.104 -3.904 -3.411 1.00 98.75 216 LEU A C 1
ATOM 1575 O O . LEU A 1 216 ? 11.908 -3.822 -4.338 1.00 98.75 216 LEU A O 1
ATOM 1579 N N . GLN A 1 217 ? 10.458 -5.021 -3.094 1.00 98.56 217 GLN A N 1
ATOM 1580 C CA . GLN A 1 217 ? 10.503 -6.248 -3.878 1.00 98.56 217 GLN A CA 1
ATOM 1581 C C . GLN A 1 217 ? 9.163 -6.453 -4.585 1.00 98.56 217 GLN A C 1
ATOM 1583 O O . GLN A 1 217 ? 8.113 -6.488 -3.943 1.00 98.56 217 GLN A O 1
ATOM 1588 N N . LEU A 1 218 ? 9.210 -6.608 -5.902 1.00 98.38 218 LEU A N 1
ATOM 1589 C CA . LEU A 1 218 ? 8.059 -6.795 -6.771 1.00 98.38 218 LEU A CA 1
ATOM 1590 C C . LEU A 1 218 ? 8.120 -8.175 -7.437 1.00 98.38 218 LEU A C 1
ATOM 1592 O O . LEU A 1 218 ? 9.000 -8.460 -8.238 1.00 98.38 218 LEU A O 1
ATOM 1596 N N . CYS A 1 219 ? 7.148 -9.022 -7.143 1.00 97.44 219 CYS A N 1
ATOM 1597 C CA . CYS A 1 219 ? 6.869 -10.274 -7.849 1.00 97.44 219 CYS A CA 1
ATOM 1598 C C . CYS A 1 219 ? 5.497 -10.242 -8.546 1.00 97.44 219 CYS A C 1
ATOM 1600 O O . CYS A 1 219 ? 5.209 -11.120 -9.350 1.00 97.44 219 CYS A O 1
ATOM 1602 N N . GLY A 1 220 ? 4.660 -9.247 -8.236 1.00 97.44 220 GLY A N 1
ATOM 1603 C CA . GLY A 1 220 ? 3.357 -9.011 -8.859 1.00 97.44 220 GLY A CA 1
ATOM 1604 C C . GLY A 1 220 ? 3.380 -7.918 -9.932 1.00 97.44 220 GLY A C 1
ATOM 1605 O O . GLY A 1 220 ? 4.369 -7.727 -10.643 1.00 97.44 220 GLY A O 1
ATOM 1606 N N . LEU A 1 221 ? 2.269 -7.189 -10.036 1.00 98.44 221 LEU A N 1
ATOM 1607 C CA . LEU A 1 221 ? 2.093 -6.073 -10.958 1.00 98.44 221 LEU A CA 1
ATOM 1608 C C . LEU A 1 221 ? 2.399 -4.742 -10.268 1.00 98.44 221 LEU A C 1
ATOM 1610 O O . LEU A 1 221 ? 1.895 -4.465 -9.182 1.00 98.44 221 LEU A O 1
ATOM 1614 N N . LEU A 1 222 ? 3.144 -3.878 -10.945 1.00 98.69 222 LEU A N 1
ATOM 1615 C CA . LEU A 1 222 ? 3.230 -2.464 -10.616 1.00 98.69 222 LEU A CA 1
ATOM 1616 C C . LEU A 1 222 ? 2.700 -1.631 -11.782 1.00 98.69 222 LEU A C 1
ATOM 1618 O O . LEU A 1 222 ? 3.178 -1.760 -12.906 1.00 98.69 222 LEU A O 1
ATOM 1622 N N . ARG A 1 223 ? 1.702 -0.785 -11.525 1.00 98.56 223 ARG A N 1
ATOM 1623 C CA . ARG A 1 223 ? 1.067 0.068 -12.534 1.00 98.56 223 ARG A CA 1
ATOM 1624 C C . ARG A 1 223 ? 1.176 1.536 -12.139 1.00 98.56 223 ARG A C 1
ATOM 1626 O O . ARG A 1 223 ? 0.737 1.915 -11.059 1.00 98.56 223 ARG A O 1
ATOM 1633 N N . GLN A 1 224 ? 1.734 2.353 -13.022 1.00 98.50 224 GLN A N 1
ATOM 1634 C CA . GLN A 1 224 ? 1.829 3.802 -12.880 1.00 98.50 224 GLN A CA 1
ATOM 1635 C C . GLN A 1 224 ? 1.093 4.484 -14.033 1.00 98.50 224 GLN A C 1
ATOM 1637 O O . GLN A 1 224 ? 1.281 4.112 -15.194 1.00 98.50 224 GLN A O 1
ATOM 1642 N N . ARG A 1 225 ? 0.248 5.458 -13.695 1.00 97.12 225 ARG A N 1
ATOM 1643 C CA . ARG A 1 225 ? -0.673 6.143 -14.610 1.00 97.12 225 ARG A CA 1
ATOM 1644 C C . ARG A 1 225 ? -0.841 7.619 -14.250 1.00 97.12 225 ARG A C 1
ATOM 1646 O O . ARG A 1 225 ? -0.464 8.015 -13.151 1.00 97.12 225 ARG A O 1
ATOM 1653 N N . ASP A 1 226 ? -1.380 8.412 -15.169 1.00 96.00 226 ASP A N 1
ATOM 1654 C CA . ASP A 1 226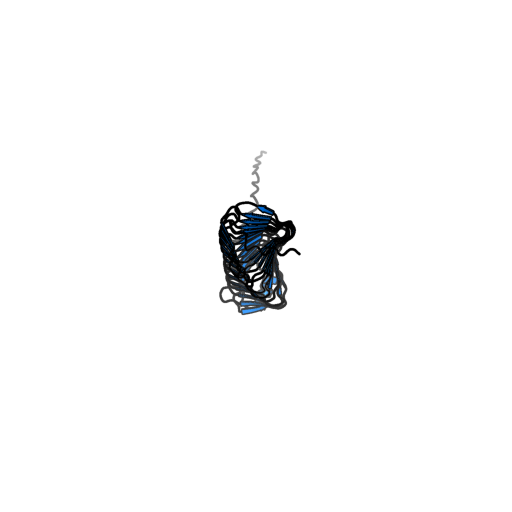 ? -1.726 9.830 -14.997 1.00 96.00 226 ASP A CA 1
ATOM 1655 C C . ASP A 1 226 ? -0.653 10.719 -14.318 1.00 96.00 226 ASP A C 1
ATOM 1657 O O . ASP A 1 226 ? -0.956 11.468 -13.392 1.00 96.00 226 ASP A O 1
ATOM 1661 N N . GLU A 1 227 ? 0.602 10.688 -14.775 1.00 97.56 227 GLU A N 1
ATOM 1662 C CA . GLU A 1 227 ? 1.738 11.434 -14.183 1.00 97.56 227 GLU A CA 1
ATOM 1663 C C . GLU A 1 227 ? 2.258 10.912 -12.824 1.00 97.56 227 GLU A C 1
ATOM 1665 O O . GLU A 1 227 ? 3.093 11.568 -12.188 1.00 97.56 227 GLU A O 1
ATOM 1670 N N . ALA A 1 228 ? 1.842 9.718 -12.390 1.00 98.50 228 ALA A N 1
ATOM 1671 C CA . ALA A 1 228 ? 2.273 9.145 -11.116 1.00 98.50 228 ALA A CA 1
ATOM 1672 C C . ALA A 1 228 ? 3.783 8.894 -11.060 1.00 98.50 228 ALA A C 1
ATOM 1674 O O . ALA A 1 228 ? 4.415 8.505 -12.048 1.00 98.50 228 ALA A O 1
ATOM 1675 N N . GLN A 1 229 ? 4.366 9.056 -9.872 1.00 98.62 229 GLN A N 1
ATOM 1676 C CA . GLN A 1 229 ? 5.814 9.004 -9.683 1.00 98.62 229 GLN A CA 1
ATOM 1677 C C . GLN A 1 229 ? 6.234 7.937 -8.680 1.00 98.62 229 GLN A C 1
ATOM 1679 O O . GLN A 1 229 ? 5.781 7.920 -7.536 1.00 98.62 229 GLN A O 1
ATOM 1684 N N . LEU A 1 230 ? 7.204 7.115 -9.072 1.00 98.81 230 LEU A N 1
ATOM 1685 C CA . LEU A 1 230 ? 7.953 6.264 -8.156 1.00 98.81 230 LEU A CA 1
ATOM 1686 C C . LEU A 1 230 ? 9.424 6.661 -8.201 1.00 98.81 230 LEU A C 1
ATOM 1688 O O . LEU A 1 230 ? 10.068 6.582 -9.245 1.00 98.81 230 LEU A O 1
ATOM 1692 N N . VAL A 1 231 ? 9.963 7.068 -7.053 1.00 98.81 231 VAL A N 1
ATOM 1693 C CA . VAL A 1 231 ? 11.379 7.415 -6.905 1.00 98.81 231 VAL A CA 1
ATOM 1694 C C . VAL A 1 231 ? 12.063 6.392 -6.007 1.00 98.81 231 VAL A C 1
ATOM 1696 O O . VAL A 1 231 ? 11.758 6.279 -4.818 1.00 98.81 231 VAL A O 1
ATOM 1699 N N . ASN A 1 232 ? 13.009 5.652 -6.575 1.00 98.75 232 ASN A N 1
ATOM 1700 C CA . ASN A 1 232 ? 13.830 4.684 -5.867 1.00 98.75 232 ASN A CA 1
ATOM 1701 C C . ASN A 1 232 ? 15.151 5.308 -5.401 1.00 98.75 232 ASN A C 1
ATOM 1703 O O . ASN A 1 232 ? 16.051 5.557 -6.200 1.00 98.75 232 ASN A O 1
ATOM 1707 N N . TYR A 1 233 ? 15.303 5.497 -4.092 1.00 98.50 233 TYR A N 1
ATOM 1708 C CA . TYR A 1 233 ? 16.534 5.983 -3.461 1.00 98.50 233 TYR A CA 1
ATOM 1709 C C . TYR A 1 233 ? 17.449 4.871 -2.938 1.00 98.50 233 TYR A C 1
ATOM 1711 O O . TYR A 1 233 ? 18.569 5.161 -2.507 1.00 98.50 233 TYR A O 1
ATOM 1719 N N . ARG A 1 234 ? 16.993 3.613 -2.922 1.00 97.69 234 ARG A N 1
ATOM 1720 C CA . ARG A 1 234 ? 17.744 2.473 -2.376 1.00 97.69 234 ARG A CA 1
ATOM 1721 C C . ARG A 1 234 ? 17.614 1.247 -3.276 1.00 97.69 234 ARG A C 1
ATOM 1723 O O . ARG A 1 234 ? 18.191 1.283 -4.357 1.00 97.69 234 ARG A O 1
ATOM 1730 N N . GLN A 1 235 ? 16.956 0.184 -2.818 1.00 98.31 235 GLN A N 1
ATOM 1731 C CA . GLN A 1 235 ? 16.877 -1.096 -3.506 1.00 98.31 235 GLN A CA 1
ATOM 1732 C C . GLN A 1 235 ? 15.462 -1.319 -4.026 1.00 98.31 235 GLN A C 1
ATOM 1734 O O . GLN A 1 235 ? 14.497 -1.339 -3.256 1.00 98.31 235 GLN A O 1
ATOM 1739 N N . PHE A 1 236 ? 15.375 -1.525 -5.332 1.00 98.69 236 PHE A N 1
ATOM 1740 C CA . PHE A 1 236 ? 14.196 -2.011 -6.023 1.00 98.69 236 PHE A CA 1
ATOM 1741 C C . PHE A 1 236 ? 14.565 -3.315 -6.735 1.00 98.69 236 PHE A C 1
ATOM 1743 O O . PHE A 1 236 ? 15.531 -3.329 -7.495 1.00 98.69 236 PHE A O 1
ATOM 1750 N N . SER A 1 237 ? 13.824 -4.396 -6.509 1.00 98.44 237 SER A N 1
ATOM 1751 C CA . SER A 1 237 ? 14.028 -5.658 -7.225 1.00 98.44 237 SER A CA 1
ATOM 1752 C C . SER A 1 237 ? 12.715 -6.193 -7.777 1.00 98.44 237 SER A C 1
ATOM 1754 O O . SER A 1 237 ? 11.718 -6.281 -7.065 1.00 98.44 237 SER A O 1
A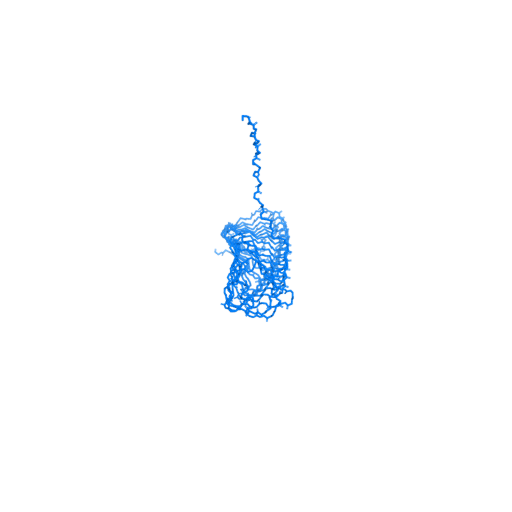TOM 1756 N N . ALA A 1 238 ? 12.719 -6.551 -9.056 1.00 98.25 238 ALA A N 1
ATOM 1757 C CA . ALA A 1 238 ? 11.587 -7.128 -9.763 1.00 98.25 238 ALA A CA 1
ATOM 1758 C C . ALA A 1 238 ? 11.913 -8.566 -10.197 1.00 98.25 238 ALA A C 1
ATOM 1760 O O . ALA A 1 238 ? 12.849 -8.802 -10.960 1.00 98.25 238 ALA A O 1
ATOM 1761 N N . GLY A 1 239 ? 11.158 -9.541 -9.691 1.00 97.56 239 GLY A N 1
ATOM 1762 C CA . GLY A 1 239 ? 11.334 -10.961 -10.010 1.00 97.56 239 GLY A CA 1
ATOM 1763 C C . GLY A 1 239 ? 10.830 -11.326 -11.409 1.00 97.56 239 GLY A C 1
ATOM 1764 O O . GLY A 1 239 ? 10.127 -10.547 -12.047 1.00 97.56 239 GLY A O 1
ATOM 1765 N N . ALA A 1 240 ? 11.135 -12.536 -11.881 1.00 96.25 240 ALA A N 1
ATOM 1766 C CA . ALA A 1 240 ? 10.806 -12.965 -13.247 1.00 96.25 240 ALA A CA 1
ATOM 1767 C C . ALA A 1 240 ? 9.299 -12.966 -13.573 1.00 96.25 240 ALA A C 1
ATOM 1769 O O . ALA A 1 240 ? 8.915 -12.680 -14.702 1.00 96.25 240 ALA A O 1
ATOM 1770 N N . ALA A 1 241 ? 8.445 -13.239 -12.583 1.00 94.56 241 ALA A N 1
ATOM 1771 C CA . ALA A 1 241 ? 6.988 -13.208 -12.734 1.00 94.56 241 ALA A CA 1
ATOM 1772 C C . ALA A 1 241 ? 6.386 -11.789 -12.679 1.00 94.56 241 ALA A C 1
ATOM 1774 O O . ALA A 1 241 ? 5.181 -11.623 -12.862 1.00 94.56 241 ALA A O 1
ATOM 1775 N N . SER A 1 242 ? 7.201 -10.766 -12.406 1.00 97.81 242 SER A N 1
ATOM 1776 C CA . SER A 1 242 ? 6.702 -9.404 -12.252 1.00 97.81 242 SER A CA 1
ATOM 1777 C C . SER A 1 242 ? 6.405 -8.732 -13.588 1.00 97.81 242 SER A C 1
ATOM 1779 O O . SER A 1 242 ? 7.012 -9.021 -14.624 1.00 97.81 242 SER A O 1
ATOM 1781 N N . SER A 1 243 ? 5.468 -7.791 -13.550 1.00 97.81 243 SER A N 1
ATOM 1782 C CA . SER A 1 243 ? 5.180 -6.892 -14.662 1.00 97.81 243 SER A CA 1
ATOM 1783 C C . SER A 1 243 ? 5.088 -5.466 -14.154 1.00 97.81 243 SER A C 1
ATOM 1785 O O . SER A 1 243 ? 4.494 -5.200 -13.111 1.00 97.81 243 SER A O 1
ATOM 1787 N N . TRP A 1 244 ? 5.670 -4.541 -14.900 1.00 96.94 244 TRP A N 1
ATOM 1788 C CA . TRP A 1 244 ? 5.781 -3.150 -14.512 1.00 96.94 244 TRP A CA 1
ATOM 1789 C C . TRP A 1 244 ? 5.339 -2.266 -15.674 1.00 96.94 244 TRP A C 1
ATOM 1791 O O . TRP A 1 244 ? 5.97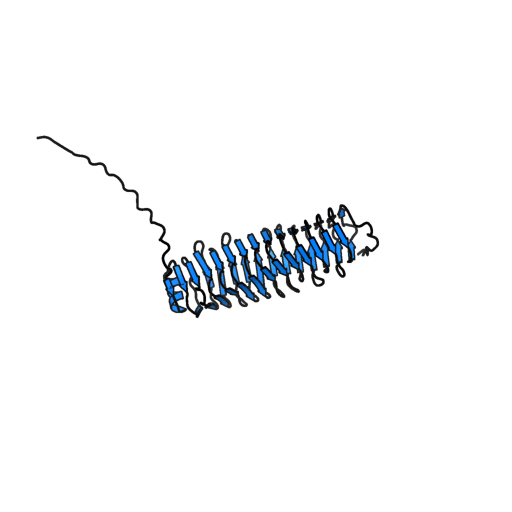6 -2.261 -16.722 1.00 96.94 244 TRP A O 1
ATOM 1801 N N . TYR A 1 245 ? 4.229 -1.552 -15.510 1.00 98.31 245 TYR A N 1
ATOM 1802 C CA . TYR A 1 245 ? 3.659 -0.681 -16.533 1.00 98.31 245 TYR A CA 1
ATOM 1803 C C . TYR A 1 245 ? 3.785 0.782 -16.126 1.00 98.31 245 TYR A C 1
ATOM 1805 O O . TYR A 1 245 ? 3.280 1.181 -15.074 1.00 98.31 245 TYR A O 1
ATOM 1813 N N . LEU A 1 246 ? 4.430 1.570 -16.979 1.00 98.06 246 LEU A N 1
ATOM 1814 C CA . LEU A 1 246 ? 4.525 3.017 -16.888 1.00 98.06 246 LEU A CA 1
ATOM 1815 C C . LEU A 1 246 ? 3.775 3.592 -18.091 1.00 98.06 246 LEU A C 1
ATOM 1817 O O . LEU A 1 246 ? 4.282 3.547 -19.210 1.00 98.06 246 LEU A O 1
ATOM 1821 N N . GLY A 1 247 ? 2.567 4.098 -17.864 1.00 96.50 247 GLY A N 1
ATOM 1822 C CA . GLY A 1 247 ? 1.754 4.749 -18.894 1.00 96.50 247 GLY A CA 1
ATOM 1823 C C . GLY A 1 247 ? 1.502 6.216 -18.589 1.00 96.50 247 GLY A C 1
ATOM 1824 O O . GLY A 1 247 ? 1.977 6.734 -17.578 1.00 96.50 247 GLY A O 1
ATOM 1825 N N . GLU A 1 248 ? 0.742 6.871 -19.460 1.00 95.50 248 GLU A N 1
ATOM 1826 C CA . GLU A 1 248 ? 0.147 8.198 -19.258 1.00 95.50 248 GLU A CA 1
ATOM 1827 C C . GLU A 1 248 ? 1.089 9.214 -18.577 1.00 95.50 248 GLU A C 1
ATOM 1829 O O . GLU A 1 248 ? 0.790 9.761 -17.513 1.00 95.50 248 GLU A O 1
ATOM 1834 N N . ARG A 1 249 ? 2.272 9.456 -19.160 1.00 97.00 249 ARG A N 1
ATOM 1835 C CA . ARG A 1 249 ? 3.273 10.424 -18.653 1.00 97.00 249 ARG A CA 1
ATOM 1836 C C . ARG A 1 249 ? 3.785 10.157 -17.230 1.00 97.00 249 ARG A C 1
ATOM 1838 O O . ARG A 1 249 ? 4.413 11.031 -16.627 1.00 97.00 249 ARG A O 1
ATOM 1845 N N . SER A 1 250 ? 3.538 8.970 -16.682 1.00 98.44 250 SER A N 1
ATOM 1846 C CA . SER A 1 250 ? 4.089 8.552 -15.396 1.00 98.44 250 SER A CA 1
ATOM 1847 C C . SER A 1 250 ? 5.612 8.450 -15.442 1.00 98.44 250 SER A C 1
ATOM 1849 O O . SER A 1 250 ? 6.235 8.391 -16.509 1.00 98.44 250 SER A O 1
ATOM 1851 N N . ARG A 1 251 ? 6.232 8.450 -14.261 1.00 98.44 251 ARG A N 1
ATOM 1852 C CA . ARG A 1 251 ? 7.686 8.459 -14.142 1.00 98.44 251 ARG A CA 1
ATOM 1853 C C . ARG A 1 251 ? 8.203 7.462 -13.121 1.00 98.44 251 ARG A C 1
ATOM 1855 O O . ARG A 1 251 ? 7.776 7.441 -11.966 1.00 98.44 251 ARG A O 1
ATOM 1862 N N . PHE A 1 252 ? 9.214 6.711 -13.529 1.00 98.69 252 PHE A N 1
ATOM 1863 C CA . PHE A 1 252 ? 10.089 5.982 -12.625 1.00 98.69 252 PHE A CA 1
ATOM 1864 C C . PHE A 1 252 ? 11.459 6.659 -12.570 1.00 98.69 252 PHE A C 1
ATOM 1866 O O . PHE A 1 252 ? 12.069 6.922 -13.605 1.00 98.69 252 PHE A O 1
ATOM 1873 N N . GLU A 1 253 ? 11.954 6.930 -11.365 1.00 98.69 253 GLU A N 1
ATOM 1874 C CA . GLU A 1 253 ? 13.279 7.507 -11.139 1.00 98.69 253 GLU A CA 1
ATOM 1875 C C . GLU A 1 253 ? 14.126 6.575 -10.271 1.00 98.69 253 GLU A C 1
ATOM 1877 O O . GLU A 1 253 ? 13.925 6.475 -9.059 1.00 98.69 253 GLU A O 1
ATOM 1882 N N . ASN A 1 254 ? 15.125 5.926 -10.863 1.00 98.69 254 ASN A N 1
ATOM 1883 C CA . ASN A 1 254 ? 16.127 5.176 -10.120 1.00 98.69 254 ASN A CA 1
ATOM 1884 C C . ASN A 1 254 ? 17.334 6.050 -9.771 1.00 98.69 254 ASN A C 1
ATOM 1886 O O . ASN A 1 254 ? 18.127 6.417 -10.637 1.00 98.69 254 ASN A O 1
ATOM 1890 N N . GLN A 1 255 ? 17.519 6.317 -8.481 1.00 98.38 255 GLN A N 1
ATOM 1891 C CA . GLN A 1 255 ? 18.652 7.077 -7.951 1.00 98.38 255 GLN A CA 1
ATOM 1892 C C . GLN A 1 255 ? 19.758 6.173 -7.383 1.00 98.38 255 GLN A C 1
ATOM 1894 O O . GLN A 1 255 ? 20.863 6.653 -7.132 1.00 98.38 255 GLN A O 1
ATOM 1899 N N . ARG A 1 256 ? 19.485 4.877 -7.147 1.00 97.62 256 ARG A N 1
ATOM 1900 C CA . ARG A 1 256 ? 20.475 3.911 -6.637 1.00 97.62 256 ARG A CA 1
ATOM 1901 C C . ARG A 1 256 ? 20.415 2.562 -7.333 1.00 97.62 256 ARG A C 1
ATOM 1903 O O . ARG A 1 256 ? 20.973 2.460 -8.410 1.00 97.62 256 ARG A O 1
ATOM 1910 N N . GLN A 1 257 ? 19.855 1.520 -6.732 1.00 98.31 257 GLN A N 1
ATOM 1911 C CA . GLN A 1 257 ? 19.927 0.169 -7.279 1.00 98.31 257 GLN A CA 1
ATOM 1912 C C . GLN A 1 257 ? 18.532 -0.309 -7.647 1.00 98.31 257 GLN A C 1
ATOM 1914 O O . GLN A 1 257 ? 17.653 -0.395 -6.788 1.00 98.31 257 GLN A O 1
ATOM 1919 N N . ALA A 1 258 ? 18.358 -0.628 -8.923 1.00 98.50 258 ALA A N 1
ATOM 1920 C CA . ALA A 1 258 ? 17.173 -1.280 -9.436 1.00 98.50 258 ALA A CA 1
ATOM 1921 C C . ALA A 1 258 ? 17.588 -2.485 -10.283 1.00 98.50 258 ALA A C 1
ATOM 1923 O O . ALA A 1 258 ? 18.511 -2.393 -11.090 1.00 98.50 258 ALA A O 1
ATOM 1924 N N . GLU A 1 259 ? 16.913 -3.608 -10.096 1.00 98.19 259 GLU A N 1
ATOM 1925 C CA . GLU A 1 259 ? 17.090 -4.801 -10.919 1.00 98.19 259 GLU A CA 1
ATOM 1926 C C . GLU A 1 259 ? 15.732 -5.355 -11.337 1.00 98.19 259 GLU A C 1
ATOM 1928 O O . GLU A 1 259 ? 14.751 -5.237 -10.598 1.00 98.19 259 GLU A O 1
ATOM 1933 N N . SER A 1 260 ? 15.671 -5.944 -12.526 1.00 98.06 260 SER A N 1
ATOM 1934 C CA . SER A 1 260 ? 14.473 -6.615 -13.014 1.00 98.06 260 SER A CA 1
ATOM 1935 C C . SER A 1 260 ? 14.834 -7.856 -13.811 1.00 98.06 260 SER A C 1
ATOM 1937 O O . SER A 1 260 ? 15.593 -7.776 -14.772 1.00 98.06 260 SER A O 1
ATOM 1939 N N . ALA A 1 261 ? 14.239 -8.986 -13.445 1.00 97.62 261 ALA A N 1
ATOM 1940 C CA . ALA A 1 261 ? 14.148 -10.181 -14.279 1.00 97.62 261 ALA A CA 1
ATOM 1941 C C . ALA A 1 261 ? 12.762 -10.318 -14.943 1.00 97.62 261 ALA A C 1
ATOM 1943 O O . ALA A 1 261 ? 12.531 -11.273 -15.681 1.00 97.62 261 ALA A O 1
ATOM 1944 N N . GLY A 1 262 ? 11.832 -9.398 -14.653 1.00 97.19 262 GLY A N 1
ATOM 1945 C CA . GLY A 1 262 ? 10.466 -9.383 -15.180 1.00 97.19 262 GLY A CA 1
ATOM 1946 C C . GLY A 1 262 ? 10.287 -8.450 -16.377 1.00 97.19 262 GLY A C 1
ATOM 1947 O O . GLY A 1 262 ? 11.252 -8.002 -17.006 1.00 97.19 262 GLY A O 1
ATOM 1948 N N . GLN A 1 263 ? 9.030 -8.139 -16.690 1.00 97.81 263 GLN A N 1
ATOM 1949 C CA . GLN A 1 263 ? 8.683 -7.249 -17.795 1.00 97.81 263 GLN A CA 1
ATOM 1950 C C . GLN A 1 263 ? 8.546 -5.799 -17.320 1.00 97.81 263 GLN A C 1
ATOM 1952 O O . GLN A 1 263 ? 7.804 -5.511 -16.385 1.00 97.81 263 GLN A O 1
ATOM 1957 N N . VAL A 1 264 ? 9.207 -4.875 -18.010 1.00 98.06 264 VAL A N 1
ATOM 1958 C CA . VAL A 1 264 ? 9.068 -3.428 -17.841 1.00 98.06 264 VAL A CA 1
ATOM 1959 C C . VAL A 1 264 ? 8.547 -2.850 -19.148 1.00 98.06 264 VAL A C 1
ATOM 1961 O O . VAL A 1 264 ? 9.166 -3.027 -20.193 1.00 98.06 264 VAL A O 1
ATOM 1964 N N . ILE A 1 265 ? 7.403 -2.178 -19.102 1.00 98.00 265 ILE A N 1
ATOM 1965 C CA . ILE A 1 265 ? 6.748 -1.558 -20.252 1.00 98.00 265 ILE A CA 1
ATOM 1966 C C . ILE A 1 265 ? 6.631 -0.065 -19.975 1.00 98.00 265 ILE A C 1
ATOM 1968 O O . ILE A 1 265 ? 5.960 0.341 -19.028 1.00 98.00 265 ILE A O 1
ATOM 1972 N N . CYS A 1 266 ? 7.260 0.740 -20.820 1.00 97.88 266 CYS A N 1
ATOM 1973 C CA . CYS A 1 266 ? 7.111 2.186 -20.842 1.00 97.88 266 CYS A CA 1
ATOM 1974 C C . CYS A 1 266 ? 6.329 2.576 -22.094 1.00 97.88 266 CYS A C 1
ATOM 1976 O O . CYS A 1 266 ? 6.747 2.264 -23.208 1.00 97.88 266 CYS A O 1
ATOM 1978 N N . ASP A 1 267 ? 5.200 3.245 -21.907 1.00 96.31 267 ASP A N 1
ATOM 1979 C CA . ASP A 1 267 ? 4.295 3.671 -22.973 1.00 96.31 267 ASP A CA 1
ATOM 1980 C C . ASP A 1 267 ? 3.829 5.118 -22.755 1.00 96.31 267 ASP A C 1
ATOM 1982 O O . ASP A 1 267 ? 4.162 5.730 -21.738 1.00 96.31 267 ASP A O 1
ATOM 1986 N N . GLU A 1 268 ? 3.063 5.666 -23.698 1.00 94.31 268 GLU A N 1
ATOM 1987 C CA . GLU A 1 268 ? 2.237 6.870 -23.520 1.00 94.31 268 GLU A CA 1
ATOM 1988 C C . GLU A 1 268 ? 2.999 8.054 -22.898 1.00 94.31 268 GLU A C 1
ATOM 1990 O O . GLU A 1 268 ? 2.578 8.658 -21.906 1.00 94.31 268 GLU A O 1
ATOM 1995 N N . LEU A 1 269 ? 4.153 8.390 -23.483 1.00 96.56 269 LEU A N 1
ATOM 1996 C CA . LEU A 1 269 ? 5.020 9.495 -23.053 1.00 96.56 269 LEU A CA 1
ATOM 1997 C C . LEU A 1 269 ? 5.570 9.365 -21.617 1.00 96.56 269 LEU A C 1
ATOM 1999 O O . LEU A 1 269 ? 6.003 10.362 -21.033 1.00 96.56 269 LEU A O 1
ATOM 2003 N N . SER A 1 270 ? 5.560 8.166 -21.031 1.00 98.00 270 SER A N 1
ATOM 2004 C CA . SER A 1 270 ? 6.188 7.898 -19.732 1.00 98.00 270 SER A CA 1
ATOM 2005 C C . SER A 1 270 ? 7.707 8.111 -19.757 1.00 98.00 270 SER A C 1
ATOM 2007 O O . SER A 1 270 ? 8.356 8.079 -20.808 1.00 98.00 270 SER A O 1
ATOM 2009 N N . GLU A 1 271 ? 8.300 8.331 -18.582 1.00 98.19 271 GLU A N 1
ATOM 2010 C CA . GLU A 1 271 ? 9.746 8.518 -18.430 1.00 98.19 271 GLU A CA 1
ATOM 2011 C C . GLU A 1 271 ? 10.347 7.484 -17.470 1.00 98.19 271 GLU A C 1
ATOM 2013 O O . GLU A 1 271 ? 10.004 7.420 -16.288 1.00 98.19 271 GLU A O 1
ATOM 2018 N N . PHE A 1 272 ? 11.312 6.716 -17.974 1.00 98.38 272 PHE A N 1
ATOM 2019 C CA . PHE A 1 272 ? 12.212 5.896 -17.173 1.00 98.38 272 PHE A CA 1
ATOM 2020 C C . PHE A 1 272 ? 13.538 6.644 -17.024 1.00 98.38 272 PHE A C 1
ATOM 2022 O O . PHE A 1 272 ? 14.315 6.767 -17.975 1.00 98.38 272 PHE A O 1
ATOM 2029 N N . ALA A 1 273 ? 13.812 7.165 -15.832 1.00 98.31 273 ALA A N 1
ATOM 2030 C CA . ALA A 1 273 ? 15.034 7.896 -15.530 1.00 98.31 273 ALA A CA 1
ATOM 2031 C C . ALA A 1 273 ? 15.950 7.065 -14.626 1.00 98.31 273 ALA A C 1
ATOM 2033 O O . ALA A 1 273 ? 15.581 6.699 -13.513 1.00 98.31 273 ALA A O 1
ATOM 2034 N N . ASN A 1 274 ? 17.172 6.805 -15.082 1.00 98.31 274 ASN A N 1
ATOM 2035 C CA . ASN A 1 274 ? 18.191 6.096 -14.322 1.00 98.31 274 ASN A CA 1
ATOM 2036 C C . ASN A 1 274 ? 19.419 6.978 -14.081 1.00 98.31 274 ASN A C 1
ATOM 2038 O O . ASN A 1 274 ? 20.157 7.300 -15.011 1.00 98.31 274 ASN A O 1
ATOM 2042 N N . SER A 1 275 ? 19.672 7.301 -12.818 1.00 98.00 275 SER A N 1
ATOM 2043 C CA . SER A 1 275 ? 20.896 7.961 -12.346 1.00 98.00 275 SER A CA 1
ATOM 2044 C C . SER A 1 275 ? 21.791 7.020 -11.532 1.00 98.00 275 SER A C 1
ATOM 2046 O O . SER A 1 275 ? 22.953 7.337 -11.290 1.00 98.00 275 SER A O 1
ATOM 2048 N N . GLY A 1 276 ? 21.265 5.865 -11.113 1.00 97.19 276 GLY A N 1
ATOM 2049 C CA . GLY A 1 276 ? 21.992 4.829 -10.383 1.00 97.19 276 GLY A CA 1
ATOM 2050 C C . GLY A 1 276 ? 22.439 3.662 -11.272 1.00 97.19 276 GLY A C 1
ATOM 2051 O O . GLY A 1 276 ? 22.846 3.846 -12.416 1.00 97.19 276 GLY A O 1
ATOM 2052 N N . THR A 1 277 ? 22.369 2.448 -10.740 1.00 98.12 277 THR A N 1
ATOM 2053 C CA . THR A 1 277 ? 22.541 1.191 -11.470 1.00 98.12 277 THR A CA 1
ATOM 2054 C C . THR A 1 277 ? 21.174 0.580 -11.743 1.00 98.12 277 THR A C 1
ATOM 2056 O O . THR A 1 277 ? 20.426 0.313 -10.797 1.00 98.12 277 THR A O 1
ATOM 2059 N N . PHE A 1 278 ? 20.874 0.342 -13.019 1.00 98.12 278 PHE A N 1
ATOM 2060 C CA . PHE A 1 278 ? 19.765 -0.500 -13.453 1.00 98.12 278 PHE A CA 1
ATOM 2061 C C . PHE A 1 278 ? 20.307 -1.754 -14.141 1.00 98.12 278 PHE A C 1
ATOM 2063 O O . PHE A 1 278 ? 21.109 -1.644 -15.072 1.00 98.12 278 PHE A O 1
ATOM 2070 N N . ASP A 1 279 ? 19.881 -2.919 -13.662 1.00 97.56 279 ASP A N 1
ATOM 2071 C CA . ASP A 1 279 ? 20.267 -4.227 -14.187 1.00 97.56 279 ASP A CA 1
ATOM 2072 C C . ASP A 1 279 ? 19.031 -4.987 -14.684 1.00 97.56 279 ASP A C 1
ATOM 2074 O O . ASP A 1 279 ? 18.175 -5.400 -13.898 1.00 97.56 279 ASP A O 1
ATOM 2078 N N . LEU A 1 280 ? 18.912 -5.129 -16.003 1.00 97.12 280 LEU A N 1
ATOM 2079 C CA . LEU A 1 280 ? 17.899 -5.968 -16.627 1.00 97.12 280 LEU A CA 1
ATOM 2080 C C . LEU A 1 280 ? 18.482 -7.371 -16.818 1.00 97.12 280 LEU A C 1
ATOM 2082 O O . LEU A 1 280 ? 19.261 -7.601 -17.742 1.00 97.12 280 LEU A O 1
ATOM 2086 N N . GLN A 1 281 ? 18.087 -8.303 -15.960 1.00 96.12 281 GLN A N 1
ATOM 2087 C CA . GLN A 1 281 ? 18.542 -9.693 -15.947 1.00 96.12 281 GLN A CA 1
ATOM 2088 C C . GLN A 1 281 ? 17.717 -10.555 -16.906 1.00 96.12 281 GLN A C 1
ATOM 2090 O O . GLN A 1 281 ? 16.592 -10.203 -17.245 1.00 96.12 281 GLN A O 1
ATOM 2095 N N . GLN A 1 282 ? 18.232 -11.717 -17.314 1.00 92.81 282 GLN A N 1
ATOM 2096 C CA . GLN A 1 282 ? 17.432 -12.711 -18.043 1.00 92.81 282 GLN A CA 1
ATOM 2097 C C . GLN A 1 282 ? 16.390 -13.357 -17.108 1.00 92.81 282 GLN A C 1
ATOM 2099 O O . GLN A 1 282 ? 16.724 -13.649 -15.959 1.00 92.81 282 GLN A O 1
ATOM 2104 N N . PRO A 1 283 ? 15.145 -13.609 -17.563 1.00 94.06 283 PRO A N 1
ATOM 2105 C CA . PRO A 1 283 ? 14.611 -13.443 -18.925 1.00 94.06 283 PRO A CA 1
ATOM 2106 C C . PRO A 1 283 ? 13.951 -12.071 -19.185 1.00 94.06 283 PRO A C 1
ATOM 2108 O O . PRO A 1 283 ? 13.129 -11.943 -20.094 1.00 94.06 283 PRO A O 1
ATOM 2111 N N . GLY A 1 284 ? 14.268 -11.067 -18.371 1.00 96.25 284 GLY A N 1
ATOM 2112 C CA . GLY A 1 284 ? 13.606 -9.771 -18.326 1.00 96.25 284 GLY A CA 1
ATOM 2113 C C . GLY A 1 284 ? 13.553 -9.039 -19.662 1.00 96.25 284 GLY A C 1
ATOM 2114 O O . GLY A 1 284 ? 14.393 -9.211 -20.550 1.00 96.25 284 GLY A O 1
ATOM 2115 N N . VAL A 1 285 ? 12.525 -8.205 -19.793 1.00 96.56 285 VAL A N 1
ATOM 2116 C CA . VAL A 1 285 ? 12.247 -7.426 -21.002 1.00 96.56 285 VAL A CA 1
ATOM 2117 C C . VAL A 1 285 ? 12.020 -5.976 -20.615 1.00 96.56 285 VAL A C 1
ATOM 2119 O O . VAL A 1 285 ? 11.211 -5.700 -19.735 1.00 96.56 285 VAL A O 1
ATOM 2122 N N . LEU A 1 286 ? 12.684 -5.053 -21.303 1.00 97.06 286 LEU A N 1
ATOM 2123 C CA . LEU A 1 286 ? 12.371 -3.630 -21.282 1.00 97.06 286 LEU A CA 1
ATOM 2124 C C . LEU A 1 286 ? 11.763 -3.253 -22.634 1.00 97.06 286 LEU A C 1
ATOM 2126 O O . LEU A 1 286 ? 12.454 -3.264 -23.646 1.00 97.06 286 LEU A O 1
ATOM 2130 N N . ALA A 1 287 ? 10.471 -2.944 -22.655 1.00 96.56 287 ALA A N 1
ATOM 2131 C CA . ALA A 1 287 ? 9.743 -2.502 -23.836 1.00 96.56 287 ALA A CA 1
ATOM 2132 C C . ALA A 1 287 ? 9.458 -1.001 -23.739 1.00 96.56 287 ALA A C 1
ATOM 2134 O O . ALA A 1 287 ? 8.786 -0.552 -22.814 1.00 96.56 287 ALA A O 1
ATOM 2135 N N . LEU A 1 288 ? 9.965 -0.234 -24.699 1.00 96.31 288 LEU A N 1
ATOM 2136 C CA . LEU A 1 288 ? 9.785 1.208 -24.807 1.00 96.31 288 LEU A CA 1
ATOM 2137 C C . LEU A 1 288 ? 8.909 1.503 -26.028 1.00 96.31 288 LEU A C 1
ATOM 2139 O O . LEU A 1 288 ? 9.244 1.105 -27.143 1.00 96.31 288 LEU A O 1
ATOM 2143 N N . LYS A 1 289 ? 7.792 2.196 -25.835 1.00 95.38 289 LYS A N 1
ATOM 2144 C CA . LYS A 1 289 ? 6.861 2.545 -26.913 1.00 95.38 289 LYS A CA 1
ATOM 2145 C C . LYS A 1 289 ? 6.132 3.865 -26.666 1.00 95.38 289 LYS A C 1
ATOM 2147 O O . LYS A 1 289 ? 6.347 4.501 -25.630 1.00 95.38 289 LYS A O 1
ATOM 2152 N N . GLY A 1 290 ? 5.335 4.307 -27.638 1.00 92.69 290 GLY A N 1
ATOM 2153 C CA . GLY A 1 290 ? 4.354 5.389 -27.483 1.00 92.69 290 GLY A CA 1
ATOM 2154 C C . GLY A 1 290 ? 4.961 6.726 -27.059 1.00 92.69 290 GLY A C 1
ATOM 2155 O O . GLY A 1 290 ? 4.422 7.429 -26.204 1.00 92.69 290 GLY A O 1
ATOM 2156 N N . GLY A 1 291 ? 6.125 7.064 -27.611 1.00 94.69 291 GLY A N 1
ATOM 2157 C CA . GLY A 1 291 ? 6.859 8.293 -27.319 1.00 94.69 291 GLY A CA 1
ATOM 2158 C C . GLY A 1 291 ? 7.496 8.342 -25.928 1.00 94.69 291 GLY A C 1
ATOM 2159 O O . GLY A 1 291 ? 7.884 9.420 -25.470 1.00 94.69 291 GLY A O 1
ATOM 2160 N N . SER A 1 292 ? 7.600 7.202 -25.237 1.00 97.06 292 SER A N 1
ATOM 2161 C CA . SER A 1 292 ? 8.281 7.114 -23.943 1.00 97.06 292 SER A CA 1
ATOM 2162 C C . SER A 1 292 ? 9.755 7.528 -24.030 1.00 97.06 292 SER A C 1
ATOM 2164 O O . SER A 1 292 ? 10.401 7.507 -25.084 1.00 97.06 292 SER A O 1
ATOM 2166 N N . THR A 1 293 ? 10.301 7.953 -22.893 1.00 97.44 293 THR A N 1
ATOM 2167 C CA . THR A 1 293 ? 11.693 8.393 -22.773 1.00 97.44 293 THR A CA 1
ATOM 2168 C C . THR A 1 293 ? 12.464 7.494 -21.816 1.00 97.44 293 THR A C 1
ATOM 2170 O O . THR A 1 293 ? 12.110 7.386 -20.644 1.00 97.44 293 THR A O 1
ATOM 2173 N N . LEU A 1 294 ? 13.587 6.941 -22.279 1.00 97.50 294 LEU A N 1
ATOM 2174 C CA . LEU A 1 294 ? 14.614 6.356 -21.417 1.00 97.50 294 LEU A CA 1
ATOM 2175 C C . LEU A 1 294 ? 15.763 7.354 -21.262 1.00 97.50 294 LEU A C 1
ATOM 2177 O O . LEU A 1 294 ? 16.500 7.637 -22.210 1.00 97.50 294 LEU A O 1
ATOM 2181 N N . ARG A 1 295 ? 15.942 7.877 -20.050 1.00 97.56 295 ARG A N 1
ATOM 2182 C CA . ARG A 1 295 ? 17.047 8.771 -19.696 1.00 97.56 295 ARG A CA 1
ATOM 2183 C C . ARG A 1 295 ? 18.035 8.034 -18.808 1.00 97.56 295 ARG A C 1
ATOM 2185 O O . ARG A 1 295 ? 17.752 7.811 -17.637 1.00 97.56 295 ARG A O 1
ATOM 2192 N N . ASN A 1 296 ? 19.220 7.735 -19.328 1.00 97.19 296 ASN A N 1
ATOM 2193 C CA . ASN A 1 296 ? 20.285 7.117 -18.550 1.00 97.19 296 ASN A CA 1
ATOM 2194 C C . ASN A 1 296 ? 21.463 8.070 -18.299 1.00 97.19 296 ASN A C 1
ATOM 2196 O O . ASN A 1 296 ? 22.195 8.452 -19.211 1.00 97.19 296 ASN A O 1
ATOM 2200 N N . GLN A 1 297 ? 21.679 8.417 -17.036 1.00 96.06 297 GLN A N 1
ATOM 2201 C CA . GLN A 1 297 ? 22.848 9.147 -16.540 1.00 96.06 297 GLN A CA 1
ATOM 2202 C C . GLN A 1 297 ? 23.771 8.261 -15.685 1.00 96.06 297 GLN A C 1
ATOM 2204 O O . GLN A 1 297 ? 24.911 8.650 -15.430 1.00 96.06 297 GLN A O 1
ATOM 2209 N N . GLY A 1 298 ? 23.298 7.079 -15.275 1.00 95.06 298 GLY A N 1
ATOM 2210 C CA . GLY A 1 298 ? 24.038 6.110 -14.470 1.00 95.06 298 GLY A CA 1
ATOM 2211 C C . GLY A 1 298 ? 24.540 4.891 -15.257 1.00 95.06 298 GLY A C 1
ATOM 2212 O O . GLY A 1 298 ? 24.860 4.974 -16.445 1.00 95.06 298 GLY A O 1
ATOM 2213 N N . SER A 1 299 ? 24.631 3.745 -14.578 1.00 96.19 299 SER A N 1
ATOM 2214 C CA . SER A 1 299 ? 24.983 2.452 -15.174 1.00 96.19 299 SER A CA 1
ATOM 2215 C C . SER A 1 299 ? 23.719 1.714 -15.606 1.00 96.19 299 SER A C 1
ATOM 2217 O O . SER A 1 299 ? 22.812 1.507 -14.802 1.00 96.19 299 SER A O 1
ATOM 2219 N N . LEU A 1 300 ? 23.676 1.319 -16.875 1.00 95.81 300 LEU A N 1
ATOM 2220 C CA . LEU A 1 300 ? 22.614 0.517 -17.468 1.00 95.81 300 LEU A CA 1
ATOM 2221 C C . LEU A 1 300 ? 23.227 -0.793 -17.964 1.00 95.81 300 LEU A C 1
ATOM 2223 O O . LEU A 1 300 ? 24.112 -0.763 -18.820 1.00 95.81 300 LEU A O 1
ATOM 2227 N N . ARG A 1 301 ? 22.783 -1.921 -17.407 1.00 94.69 301 ARG A N 1
ATOM 2228 C CA . ARG A 1 301 ? 23.196 -3.271 -17.807 1.00 94.69 301 ARG A CA 1
ATOM 2229 C C . ARG A 1 301 ? 21.989 -3.991 -18.380 1.00 94.69 301 ARG A C 1
ATOM 2231 O O . ARG A 1 301 ? 20.949 -4.055 -17.733 1.00 94.69 301 ARG A O 1
ATOM 2238 N N . LEU A 1 302 ? 22.127 -4.475 -19.606 1.00 92.38 302 LEU A N 1
ATOM 2239 C CA . LEU A 1 302 ? 21.070 -5.161 -20.334 1.00 92.38 302 LEU A CA 1
ATOM 2240 C C . LEU A 1 302 ? 21.556 -6.578 -20.628 1.00 92.38 302 LEU A C 1
ATOM 2242 O O . LEU A 1 302 ? 22.298 -6.794 -21.576 1.00 92.38 302 LEU A O 1
ATOM 2246 N N . HIS A 1 303 ? 21.197 -7.518 -19.759 1.00 92.75 303 HIS A N 1
ATOM 2247 C CA . HIS A 1 303 ? 21.382 -8.953 -19.985 1.00 92.75 303 HIS A CA 1
ATOM 2248 C C . HIS A 1 303 ? 20.105 -9.605 -20.544 1.00 92.75 303 HIS A C 1
ATOM 2250 O O . HIS A 1 303 ? 20.172 -10.679 -21.139 1.00 92.75 303 HIS A O 1
ATOM 2256 N N . GLY A 1 304 ? 18.947 -8.968 -20.331 1.00 90.69 304 GLY A N 1
ATOM 2257 C CA . GLY A 1 304 ? 17.661 -9.295 -20.949 1.00 90.69 304 GLY A CA 1
ATOM 2258 C C . GLY A 1 304 ? 17.429 -8.593 -22.295 1.00 90.69 304 GLY A C 1
ATOM 2259 O O . GLY A 1 304 ? 18.347 -8.041 -22.894 1.00 90.69 304 GLY A O 1
ATOM 2260 N N . ARG A 1 305 ? 16.177 -8.590 -22.766 1.00 92.88 305 ARG A N 1
ATOM 2261 C CA . ARG A 1 305 ? 15.803 -8.025 -24.077 1.00 92.88 305 ARG A CA 1
ATOM 2262 C C . ARG A 1 305 ? 15.361 -6.570 -23.970 1.00 92.88 305 ARG A C 1
ATOM 2264 O O . ARG A 1 305 ? 14.545 -6.230 -23.115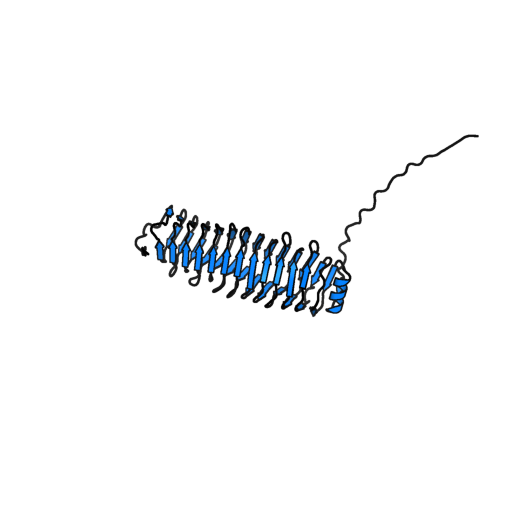 1.00 92.88 305 ARG A O 1
ATOM 2271 N N . LEU A 1 306 ? 15.831 -5.734 -24.890 1.00 92.62 306 LEU A N 1
ATOM 2272 C CA . LEU A 1 306 ? 15.334 -4.376 -25.098 1.00 92.62 306 LEU A CA 1
ATOM 2273 C C . LEU A 1 306 ? 14.514 -4.338 -26.390 1.00 92.62 306 LEU A C 1
ATOM 2275 O O . LEU A 1 306 ? 15.023 -4.694 -27.447 1.00 92.62 306 LEU A O 1
ATOM 2279 N N . ILE A 1 307 ? 13.272 -3.872 -26.301 1.00 92.88 307 ILE A N 1
ATOM 2280 C CA . ILE A 1 307 ? 12.377 -3.648 -27.440 1.00 92.88 307 ILE A CA 1
ATOM 2281 C C . ILE A 1 307 ? 12.059 -2.156 -27.473 1.00 92.88 307 ILE A C 1
ATOM 2283 O O . ILE A 1 307 ? 11.726 -1.574 -26.439 1.00 92.88 307 ILE A O 1
ATOM 2287 N N . LYS A 1 308 ? 12.156 -1.525 -28.644 1.00 92.19 308 LYS A N 1
ATOM 2288 C CA . LYS A 1 308 ? 11.780 -0.119 -28.820 1.00 92.19 308 LYS A CA 1
ATOM 2289 C C . LYS A 1 308 ? 11.020 0.094 -30.126 1.00 92.19 308 LYS A C 1
ATOM 2291 O O . LYS A 1 308 ? 11.357 -0.543 -31.122 1.00 92.19 308 LYS A O 1
ATOM 2296 N N . ASP A 1 309 ? 10.095 1.048 -30.136 1.00 90.75 309 ASP A N 1
ATOM 2297 C CA . ASP A 1 309 ? 9.573 1.621 -31.381 1.00 90.75 309 ASP A CA 1
ATOM 2298 C C . ASP A 1 309 ? 10.401 2.844 -31.848 1.00 90.75 309 ASP A C 1
ATOM 2300 O O . ASP A 1 309 ? 11.425 3.209 -31.248 1.00 90.75 309 ASP A O 1
ATOM 2304 N N . ASP A 1 310 ? 9.991 3.456 -32.961 1.00 88.75 310 ASP A N 1
ATOM 2305 C CA . ASP A 1 310 ? 10.673 4.609 -33.568 1.00 88.75 310 ASP A CA 1
ATOM 2306 C C . ASP A 1 310 ? 10.356 5.950 -32.892 1.00 88.75 310 ASP A C 1
ATOM 2308 O O . ASP A 1 310 ? 11.081 6.929 -33.075 1.00 88.75 310 ASP A O 1
ATOM 2312 N N . SER A 1 311 ? 9.296 6.010 -32.088 1.00 91.06 311 SER A N 1
ATOM 2313 C CA . SER A 1 311 ? 8.873 7.215 -31.370 1.00 91.06 311 SER A CA 1
ATOM 2314 C C . SER A 1 311 ? 9.627 7.428 -30.049 1.00 91.06 311 SER A C 1
ATOM 2316 O O . SER A 1 311 ? 9.607 8.528 -29.489 1.00 91.06 311 SER A O 1
ATOM 2318 N N . VAL A 1 312 ? 10.315 6.394 -29.555 1.00 92.50 312 VAL A N 1
ATOM 2319 C CA . VAL A 1 312 ? 11.062 6.403 -28.290 1.00 92.50 312 VAL A CA 1
ATOM 2320 C C . VAL A 1 312 ? 12.237 7.377 -28.308 1.00 92.50 312 VAL A C 1
ATOM 2322 O O . VAL A 1 312 ? 13.057 7.402 -29.227 1.00 92.50 312 VAL A O 1
ATOM 2325 N N . GLN A 1 313 ? 12.403 8.110 -27.205 1.00 92.56 313 GLN A N 1
ATOM 2326 C CA . GLN A 1 313 ? 13.566 8.967 -26.981 1.00 92.56 313 GLN A CA 1
ATOM 2327 C C . GLN A 1 313 ? 14.573 8.302 -26.039 1.00 92.56 313 GLN A C 1
ATOM 2329 O O . GLN A 1 313 ? 14.321 8.139 -24.845 1.00 92.56 313 GLN A O 1
ATOM 2334 N N . LEU A 1 314 ? 15.763 7.992 -26.555 1.00 93.56 314 LEU A N 1
ATOM 2335 C CA . LEU A 1 314 ? 16.901 7.535 -25.755 1.00 93.56 314 LEU A CA 1
ATOM 2336 C C . LEU A 1 314 ? 17.822 8.720 -25.448 1.00 93.56 314 LEU A C 1
ATOM 2338 O O . LEU A 1 314 ? 18.291 9.404 -26.357 1.00 93.56 314 LEU A O 1
ATOM 2342 N N . LYS A 1 315 ? 18.088 8.987 -24.165 1.00 93.38 315 LYS A N 1
ATOM 2343 C CA . LYS A 1 315 ? 18.925 10.113 -23.721 1.00 93.38 315 LYS A CA 1
ATOM 2344 C C . LYS A 1 315 ? 20.030 9.647 -22.780 1.00 93.38 315 LYS A C 1
ATOM 2346 O O . LYS A 1 315 ? 19.768 8.923 -21.824 1.00 93.38 315 LYS A O 1
ATOM 2351 N N . GLY A 1 316 ? 21.244 10.156 -22.989 1.00 91.25 316 GLY A N 1
ATOM 2352 C CA . GLY A 1 316 ? 22.392 9.924 -22.111 1.00 91.25 316 GLY A CA 1
ATOM 2353 C C . GLY A 1 316 ? 23.248 8.717 -22.507 1.00 91.25 316 GLY A C 1
ATOM 2354 O O . GLY A 1 316 ? 23.343 8.385 -23.686 1.00 91.25 316 GLY A O 1
ATOM 2355 N N . LYS A 1 317 ? 23.943 8.111 -21.539 1.00 85.88 317 LYS A N 1
ATOM 2356 C CA . LYS A 1 317 ? 24.948 7.065 -21.795 1.00 85.88 317 LYS A CA 1
ATOM 2357 C C . LYS A 1 317 ? 24.260 5.723 -22.036 1.00 85.88 317 LYS A C 1
ATOM 2359 O O . LYS A 1 317 ? 23.869 5.077 -21.075 1.00 85.88 317 LYS A O 1
ATOM 2364 N N . MET A 1 318 ? 24.117 5.286 -23.279 1.00 86.69 318 MET A N 1
ATOM 2365 C CA . MET A 1 318 ? 23.612 3.937 -23.566 1.00 86.69 318 MET A CA 1
ATOM 2366 C C . MET A 1 318 ? 24.774 2.936 -23.651 1.00 86.69 318 MET A C 1
ATOM 2368 O O . MET A 1 318 ? 25.887 3.343 -24.002 1.00 86.69 318 MET A O 1
ATOM 2372 N N . PRO A 1 319 ? 24.565 1.654 -23.296 1.00 77.88 319 PRO A N 1
ATOM 2373 C CA . PRO A 1 319 ? 25.554 0.621 -23.572 1.00 77.88 319 PRO A CA 1
ATOM 2374 C C . PRO A 1 319 ? 25.888 0.604 -25.071 1.00 77.88 319 PRO A C 1
ATOM 2376 O O . PRO A 1 319 ? 25.022 0.829 -25.910 1.00 77.88 319 PRO A O 1
ATOM 2379 N N . VAL A 1 320 ? 27.171 0.407 -25.389 1.00 57.09 320 VAL A N 1
ATOM 2380 C CA . VAL A 1 320 ? 27.720 0.513 -26.757 1.00 57.09 320 VAL A CA 1
ATOM 2381 C C . VAL A 1 320 ? 27.201 -0.609 -27.659 1.00 57.09 320 VAL A C 1
ATOM 2383 O O . VAL A 1 320 ? 27.125 -0.436 -28.872 1.00 57.09 320 VAL A O 1
ATOM 2386 N N . ASP A 1 321 ? 26.796 -1.729 -27.058 1.00 58.16 321 ASP A N 1
ATOM 2387 C CA . ASP A 1 321 ? 26.235 -2.867 -27.766 1.00 58.16 321 ASP A CA 1
ATOM 2388 C C . ASP A 1 321 ? 24.705 -2.857 -27.706 1.00 58.16 321 ASP A C 1
ATOM 2390 O O . ASP A 1 321 ? 24.061 -3.485 -26.870 1.00 58.16 321 ASP A O 1
ATOM 2394 N N . LEU A 1 322 ? 24.130 -2.047 -28.588 1.00 63.94 322 LEU A N 1
ATOM 2395 C CA . LEU A 1 322 ? 22.705 -2.044 -28.899 1.00 63.94 322 LEU A CA 1
ATOM 2396 C C . LEU A 1 322 ? 22.387 -3.036 -30.036 1.00 63.94 322 LEU A C 1
ATOM 2398 O O . LEU A 1 322 ? 21.285 -3.008 -30.570 1.00 63.94 322 LEU A O 1
ATOM 2402 N N . SER A 1 323 ? 23.338 -3.881 -30.456 1.00 46.00 323 SER A N 1
ATOM 2403 C CA . SER A 1 323 ? 23.184 -4.715 -31.655 1.00 46.00 323 SER A CA 1
ATOM 2404 C C . SER A 1 323 ? 22.311 -5.961 -31.449 1.00 46.00 323 SER A C 1
ATOM 2406 O O . SER A 1 323 ? 21.816 -6.511 -32.428 1.00 46.00 323 SER A O 1
ATOM 2408 N N . GLU A 1 324 ? 22.018 -6.334 -30.197 1.00 45.06 324 GLU A N 1
ATOM 2409 C CA . GLU A 1 324 ? 21.011 -7.351 -29.835 1.00 45.06 324 GLU A CA 1
ATOM 2410 C C . GLU A 1 324 ? 19.587 -6.774 -29.659 1.00 45.06 324 GLU A C 1
ATOM 2412 O O . GLU A 1 324 ? 18.689 -7.449 -29.154 1.00 45.06 324 GLU A O 1
ATOM 2417 N N . LEU A 1 325 ? 19.347 -5.521 -30.068 1.00 52.12 325 LEU A N 1
ATOM 2418 C CA . LEU A 1 325 ? 17.993 -4.974 -30.157 1.00 52.12 325 LEU A CA 1
ATOM 2419 C C . LEU A 1 325 ? 17.190 -5.749 -31.206 1.00 52.12 325 LEU A C 1
ATOM 2421 O O . LEU A 1 325 ? 17.327 -5.520 -32.409 1.00 52.12 325 LEU A O 1
ATOM 2425 N N . GLU A 1 326 ? 16.278 -6.607 -30.752 1.00 43.97 326 GLU A N 1
ATOM 2426 C CA . GLU A 1 326 ? 15.139 -6.996 -31.576 1.00 43.97 326 GLU A CA 1
ATOM 2427 C C . GLU A 1 326 ? 14.262 -5.757 -31.774 1.00 43.97 326 GLU A C 1
ATOM 2429 O O . GLU A 1 326 ? 13.448 -5.368 -30.931 1.00 43.97 326 GLU A O 1
ATOM 2434 N N . LEU A 1 327 ? 14.467 -5.102 -32.913 1.00 40.97 327 LEU A N 1
ATOM 2435 C CA . LEU A 1 327 ? 13.618 -4.026 -33.393 1.00 40.97 327 LEU A CA 1
ATOM 2436 C C . LEU A 1 327 ? 12.327 -4.667 -33.915 1.00 40.97 327 LEU A C 1
ATOM 2438 O O . LEU A 1 327 ? 12.194 -4.984 -35.095 1.00 40.97 327 LEU A O 1
ATOM 2442 N N . VAL A 1 328 ? 11.394 -4.936 -33.003 1.00 42.28 328 VAL A N 1
ATOM 2443 C CA . VAL A 1 328 ? 10.052 -5.393 -33.366 1.00 42.28 328 VAL A CA 1
ATOM 2444 C C . VAL A 1 328 ? 9.264 -4.169 -33.825 1.00 42.28 328 VAL A C 1
ATOM 2446 O O . VAL A 1 328 ? 8.703 -3.434 -33.016 1.00 42.28 328 VAL A O 1
ATOM 2449 N N . ILE A 1 329 ? 9.280 -3.926 -35.136 1.00 29.72 329 ILE A N 1
ATOM 2450 C CA . ILE A 1 329 ? 8.417 -2.941 -35.792 1.00 29.72 329 ILE A CA 1
ATOM 2451 C C . ILE A 1 329 ? 7.006 -3.544 -35.831 1.00 29.72 329 ILE A C 1
ATOM 2453 O O . ILE A 1 329 ? 6.794 -4.560 -36.498 1.00 29.72 329 ILE A O 1
ATOM 2457 N N . HIS A 1 330 ? 6.063 -2.948 -35.102 1.00 36.12 330 HIS A N 1
ATOM 2458 C CA . HIS A 1 330 ? 4.629 -3.191 -35.267 1.00 36.12 330 HIS A CA 1
ATOM 2459 C C . HIS A 1 330 ? 3.978 -1.987 -35.935 1.00 36.12 330 HIS A C 1
ATOM 2461 O O . HIS A 1 330 ? 4.248 -0.855 -35.477 1.00 36.12 330 HIS A O 1
#

Sequence (330 aa):
MLCAILSLTGALLPAAAQAAPAAGKCAQVSGAQALAAALRDKITCVQFTGADHLTAVPALSGRLITARGSVLTLDGAELTVPSGTELIVRGQLQLKGTKLQLAGTLINQGEISLDKESALYTEPRSLFKNNGRFEAYQAELSSAGELENSSLFTLYGAVLRLDGEGLNQGTLSLNADAFLTLGPAASFTNRGSITAHERSTLELTGRSRLLNQRTLQLCGLLRQRDEAQLVNYRQFSAGAASSWYLGERSRFENQRQAESAGQVICDELSEFANSGTFDLQQPGVLALKGGSTLRNQGSLRLHGRLIKDDSVQLKGKMPVDLSELELVIH

Organism: NCBI:txid2840704

Secondary structure (DSSP, 8-state):
------------------PPP--PPPEEE-SHHHHHHHHHTT-SEEEE-SEEEES--PPP-SEEEEPTT-EEEEES-EEEE-TT-EEEESSEEEEES-EEEESSEEEESSEEEE-TT-EEEE-TT-EEEESSEEEEES-EEEESSEEEESSEEEEES-EEEESSEEEESSEEEEETT-EEEE-TT-EEEESSEEEE-TT-EEEE-TT-EEEESSEEEESSEEEE-TT-EEEESSEEEE-TT-EEEE-TT-EEEESSEEEESSEEEE-TT-EEEESSEEEE-TT-EEEE-TT-EEEESSEEEESSEEEE-SS-EEEE---S--TT------

Radius of gyration: 27.17 Å; chains: 1; bounding box: 51×77×99 Å